Protein AF-A0A6N8HPC6-F1 (afdb_monomer_lite)

pLDDT: mean 87.06, std 8.05, range [51.12, 96.88]

Structure (mmCIF, N/CA/C/O backbone):
data_AF-A0A6N8HPC6-F1
#
_entry.id   AF-A0A6N8HPC6-F1
#
loop_
_atom_site.group_PDB
_atom_site.id
_atom_site.type_symbol
_atom_site.label_atom_id
_atom_site.label_alt_id
_atom_site.label_comp_id
_atom_site.label_asym_id
_atom_site.label_entity_id
_atom_site.label_seq_id
_atom_site.pdbx_PDB_ins_code
_atom_site.Cartn_x
_atom_site.Cartn_y
_atom_site.Cartn_z
_atom_site.occupancy
_atom_site.B_iso_or_equiv
_atom_site.auth_seq_id
_atom_site.auth_comp_id
_atom_site.auth_asym_id
_atom_site.auth_atom_id
_atom_site.pdbx_PDB_model_num
ATOM 1 N N . MET A 1 1 ? 10.062 -5.868 -29.399 1.00 65.56 1 MET A N 1
ATOM 2 C CA . MET A 1 1 ? 10.406 -7.164 -30.019 1.00 65.56 1 MET A CA 1
ATOM 3 C C . MET A 1 1 ? 10.967 -6.846 -31.390 1.00 65.56 1 MET A C 1
ATOM 5 O O . MET A 1 1 ? 10.431 -5.945 -32.023 1.00 65.56 1 MET A O 1
ATOM 9 N N . PHE A 1 2 ? 12.067 -7.476 -31.785 1.00 76.12 2 PHE A N 1
ATOM 10 C CA . PHE A 1 2 ? 12.676 -7.276 -33.099 1.00 76.12 2 PHE A CA 1
ATOM 11 C C . PHE A 1 2 ? 12.799 -8.646 -33.755 1.00 76.12 2 PHE A C 1
ATOM 13 O O . PHE A 1 2 ? 13.350 -9.554 -33.132 1.00 76.12 2 PHE A O 1
ATOM 20 N N . ASP A 1 3 ? 12.274 -8.792 -34.968 1.00 79.25 3 ASP A N 1
ATOM 21 C CA . ASP A 1 3 ? 12.379 -10.041 -35.715 1.00 79.25 3 ASP A CA 1
ATOM 22 C C . ASP A 1 3 ? 13.785 -10.169 -36.303 1.00 79.25 3 ASP A C 1
ATOM 24 O O . ASP A 1 3 ? 14.240 -9.316 -37.067 1.00 79.25 3 ASP A O 1
ATOM 28 N N . LEU A 1 4 ? 14.486 -11.237 -35.923 1.00 79.38 4 LEU A N 1
ATOM 29 C CA . LEU A 1 4 ? 15.834 -11.540 -36.395 1.00 79.38 4 LEU A CA 1
ATOM 30 C C . LEU A 1 4 ? 15.747 -12.654 -37.441 1.00 79.38 4 LEU A C 1
ATOM 32 O O . LEU A 1 4 ? 15.484 -13.808 -37.109 1.00 79.38 4 LEU A O 1
ATOM 36 N N . SER A 1 5 ? 15.970 -12.317 -38.710 1.00 77.81 5 SER A N 1
ATOM 37 C CA . SER A 1 5 ? 16.028 -13.299 -39.801 1.00 77.81 5 SER A CA 1
ATOM 38 C C . SER A 1 5 ? 17.464 -13.792 -39.987 1.00 77.81 5 SER A C 1
ATOM 40 O O . SER A 1 5 ? 18.206 -13.273 -40.819 1.00 77.81 5 SER A O 1
ATOM 42 N N . LEU A 1 6 ? 17.866 -14.784 -39.189 1.00 76.19 6 LEU A N 1
ATOM 43 C CA . LEU A 1 6 ? 19.193 -15.404 -39.262 1.00 76.19 6 LEU A CA 1
ATOM 44 C C . LEU A 1 6 ? 19.167 -16.588 -40.237 1.00 76.19 6 LEU A C 1
ATOM 46 O O . LEU A 1 6 ? 18.421 -17.546 -40.031 1.00 76.19 6 LEU A O 1
ATOM 50 N N . LYS A 1 7 ? 19.991 -16.553 -41.291 1.00 76.88 7 LYS A N 1
ATOM 51 C CA . LYS A 1 7 ? 20.227 -17.740 -42.127 1.00 76.88 7 LYS A CA 1
ATOM 52 C C . LYS A 1 7 ? 21.224 -18.682 -41.436 1.00 76.88 7 LYS A C 1
ATOM 54 O O . LYS A 1 7 ? 22.068 -18.216 -40.665 1.00 76.88 7 LYS A O 1
ATOM 59 N N . PRO A 1 8 ? 21.170 -20.001 -41.705 1.00 74.88 8 PRO A N 1
ATOM 60 C CA . PRO A 1 8 ? 22.139 -20.943 -41.156 1.00 74.88 8 PRO A CA 1
ATOM 61 C C . PRO A 1 8 ? 23.575 -20.507 -41.482 1.00 74.88 8 PRO A C 1
ATOM 63 O O . PRO A 1 8 ? 23.880 -20.238 -42.640 1.00 74.88 8 PRO A O 1
ATOM 66 N N . GLN A 1 9 ? 24.442 -20.463 -40.464 1.00 75.75 9 GLN A N 1
ATOM 67 C CA . GLN A 1 9 ? 25.870 -20.101 -40.560 1.00 75.75 9 GLN A CA 1
ATOM 68 C C . GLN A 1 9 ? 26.186 -18.636 -40.934 1.00 75.75 9 GLN A C 1
ATOM 70 O O . GLN A 1 9 ? 27.344 -18.312 -41.193 1.00 75.75 9 GLN A O 1
ATOM 75 N N . GLU A 1 10 ? 25.204 -17.731 -40.918 1.00 80.06 10 GLU A N 1
ATOM 76 C CA . GLU A 1 10 ? 25.432 -16.302 -41.160 1.00 80.06 10 GLU A CA 1
ATOM 77 C C . GLU A 1 10 ? 25.687 -15.552 -39.839 1.00 80.06 10 GLU A C 1
ATOM 79 O O . GLU A 1 10 ? 24.858 -15.570 -38.929 1.00 80.06 10 GLU A O 1
ATOM 84 N N . ASN A 1 11 ? 26.830 -14.868 -39.727 1.00 77.50 11 ASN A N 1
ATOM 85 C CA . ASN A 1 11 ? 27.134 -14.005 -38.584 1.00 77.50 11 ASN A CA 1
ATOM 86 C C . ASN A 1 11 ? 26.625 -12.585 -38.858 1.00 77.50 11 ASN A C 1
ATOM 88 O O . ASN A 1 11 ? 27.196 -11.870 -39.679 1.00 77.50 11 ASN A O 1
ATOM 92 N N . GLN A 1 12 ? 25.583 -12.161 -38.143 1.00 82.25 12 GLN A N 1
ATOM 93 C CA . GLN A 1 12 ? 25.047 -10.800 -38.216 1.00 82.25 12 GLN A CA 1
ATOM 94 C C . GLN A 1 12 ? 25.290 -10.056 -36.899 1.00 82.25 12 GLN A C 1
ATOM 96 O O . GLN A 1 12 ? 25.034 -10.584 -35.817 1.00 82.25 12 GLN A O 1
ATOM 101 N N . ILE A 1 13 ? 25.787 -8.820 -36.993 1.00 83.94 13 ILE A N 1
ATOM 102 C CA . ILE A 1 13 ? 26.054 -7.956 -35.837 1.00 83.94 13 ILE A CA 1
ATOM 103 C C . ILE A 1 13 ? 24.928 -6.931 -35.727 1.00 83.94 13 ILE A C 1
ATOM 105 O O . ILE A 1 13 ? 24.694 -6.151 -36.648 1.00 83.94 13 ILE A O 1
ATOM 109 N N . TYR A 1 14 ? 24.262 -6.913 -34.575 1.00 82.88 14 TYR A N 1
ATOM 110 C CA . TYR A 1 14 ? 23.198 -5.967 -34.260 1.00 82.88 14 TYR A CA 1
ATOM 111 C C . TYR A 1 14 ? 23.695 -4.962 -33.221 1.00 82.88 14 TYR A C 1
ATOM 113 O O . TYR A 1 14 ? 24.198 -5.347 -32.166 1.00 82.88 14 TYR A O 1
ATOM 121 N N . TYR A 1 15 ? 23.532 -3.671 -33.506 1.00 82.75 15 TYR A N 1
ATOM 122 C CA . TYR A 1 15 ? 23.862 -2.592 -32.578 1.00 82.75 15 TYR A CA 1
ATOM 123 C C . TYR A 1 15 ? 22.584 -2.029 -31.955 1.00 82.75 15 TYR A C 1
ATOM 125 O O . TYR A 1 15 ? 21.622 -1.728 -32.659 1.00 82.75 15 TYR A O 1
ATOM 133 N N . MET A 1 16 ? 22.588 -1.847 -30.635 1.00 79.25 16 MET A N 1
ATOM 134 C CA . MET A 1 16 ? 21.502 -1.207 -29.896 1.00 79.25 16 MET A CA 1
ATOM 135 C C . MET A 1 16 ? 22.070 -0.026 -29.115 1.00 79.25 16 MET A C 1
ATOM 137 O O . MET A 1 16 ? 22.928 -0.200 -28.252 1.00 79.25 16 MET A O 1
ATOM 141 N N . ARG A 1 17 ? 21.594 1.183 -29.420 1.00 80.50 17 ARG A N 1
ATOM 142 C CA . ARG A 1 17 ? 21.898 2.382 -28.636 1.00 80.50 17 ARG A CA 1
ATOM 143 C C . ARG A 1 17 ? 20.752 2.644 -27.673 1.00 80.50 17 ARG A C 1
ATOM 145 O O . ARG A 1 17 ? 19.597 2.687 -28.087 1.00 80.50 17 ARG A O 1
ATOM 152 N N . LEU A 1 18 ? 21.095 2.865 -26.412 1.00 70.62 18 LEU A N 1
ATOM 153 C CA . LEU A 1 18 ? 20.142 3.139 -25.346 1.00 70.62 18 LEU A CA 1
ATOM 154 C C . LEU A 1 18 ? 20.503 4.457 -24.676 1.00 70.62 18 LEU A C 1
ATOM 156 O O . LEU A 1 18 ? 21.669 4.719 -24.394 1.00 70.62 18 LEU A O 1
ATOM 160 N N . ASP A 1 19 ? 19.488 5.276 -24.443 1.00 73.69 19 ASP A N 1
ATOM 161 C CA . ASP A 1 19 ? 19.588 6.537 -23.720 1.00 73.69 19 ASP A CA 1
ATOM 162 C C . ASP A 1 19 ? 18.420 6.579 -22.731 1.00 73.69 19 ASP A C 1
ATOM 164 O O . ASP A 1 19 ? 17.255 6.610 -23.132 1.00 73.69 19 ASP A O 1
ATOM 168 N N . THR A 1 20 ? 18.722 6.463 -21.437 1.00 65.31 20 THR A N 1
ATOM 169 C CA . THR A 1 20 ? 17.720 6.412 -20.368 1.00 65.31 20 THR A CA 1
ATOM 170 C C . THR A 1 20 ? 18.124 7.319 -19.216 1.00 65.31 20 THR A C 1
ATOM 172 O O . THR A 1 20 ? 19.290 7.405 -18.841 1.00 65.31 20 THR A O 1
ATOM 175 N N . LYS A 1 21 ? 17.129 7.989 -18.628 1.00 61.69 21 LYS A N 1
ATOM 176 C CA . LYS A 1 21 ? 17.289 8.811 -17.420 1.00 61.69 21 LYS A CA 1
ATOM 177 C C . LYS A 1 21 ? 17.007 8.037 -16.122 1.00 61.69 21 LYS A C 1
ATOM 179 O O . LYS A 1 21 ? 17.086 8.632 -15.051 1.00 61.69 21 LYS A O 1
ATOM 184 N N . GLY A 1 22 ? 16.647 6.753 -16.208 1.00 57.56 22 GLY A N 1
ATOM 185 C CA . GLY A 1 22 ? 16.338 5.877 -15.069 1.00 57.56 22 GLY A CA 1
ATOM 186 C C . GLY A 1 22 ? 17.244 4.644 -14.999 1.00 57.56 22 GLY A C 1
ATOM 187 O O . GLY A 1 22 ? 18.019 4.391 -15.920 1.00 57.56 22 GLY A O 1
ATOM 188 N N . SER A 1 23 ? 17.132 3.864 -13.918 1.00 54.41 23 SER A N 1
ATOM 189 C CA . SER A 1 23 ? 17.794 2.555 -13.823 1.00 54.41 23 SER A CA 1
ATOM 190 C C . SER A 1 23 ? 17.177 1.604 -14.848 1.00 54.41 23 SER A C 1
ATOM 192 O O . SER A 1 23 ? 15.955 1.494 -14.924 1.00 54.41 23 SER A O 1
ATOM 194 N N . MET A 1 24 ? 18.000 0.953 -15.669 1.00 57.91 24 MET A N 1
ATOM 195 C CA . MET A 1 24 ? 17.522 0.014 -16.679 1.00 57.91 24 MET A CA 1
ATOM 196 C C . MET A 1 24 ? 18.400 -1.230 -16.678 1.00 57.91 24 MET A C 1
ATOM 198 O O . MET A 1 24 ? 19.593 -1.163 -16.970 1.00 57.91 24 MET A O 1
ATOM 202 N N . GLN A 1 25 ? 17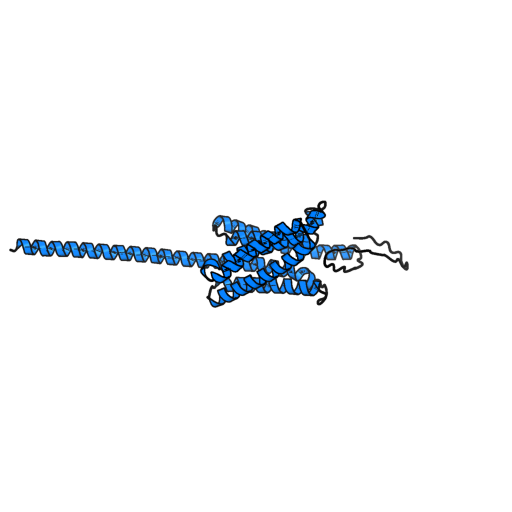.790 -2.376 -16.391 1.00 53.97 25 GLN A N 1
ATOM 203 C CA . GLN A 1 25 ? 18.378 -3.673 -16.697 1.00 53.97 25 GLN A CA 1
ATOM 204 C C . GLN A 1 25 ? 17.858 -4.138 -18.049 1.00 53.97 25 GLN A C 1
ATOM 206 O O . GLN A 1 25 ? 16.650 -4.169 -18.280 1.00 53.97 25 GLN A O 1
ATOM 211 N N . ILE A 1 26 ? 18.773 -4.502 -18.946 1.00 62.06 26 ILE A N 1
ATOM 212 C CA . ILE A 1 26 ? 18.433 -4.930 -20.305 1.00 62.06 26 ILE A CA 1
ATOM 213 C C . ILE A 1 26 ? 18.879 -6.378 -20.471 1.00 62.06 26 ILE A C 1
ATOM 215 O O . ILE A 1 26 ? 19.965 -6.641 -20.992 1.00 62.06 26 ILE A O 1
ATOM 219 N N . PRO A 1 27 ? 18.070 -7.343 -20.008 1.00 63.97 27 PRO A N 1
ATOM 220 C CA . PRO A 1 27 ? 18.323 -8.740 -20.302 1.00 63.97 27 PRO A CA 1
ATOM 221 C C . PRO A 1 27 ? 18.070 -8.985 -21.797 1.00 63.97 27 PRO A C 1
ATOM 223 O O . PRO A 1 27 ? 16.944 -9.235 -22.225 1.00 63.97 27 PRO A O 1
ATOM 226 N N . LEU A 1 28 ? 19.124 -8.898 -22.610 1.00 69.69 28 LEU A N 1
ATOM 227 C CA . LEU A 1 28 ? 19.085 -9.283 -24.020 1.00 69.69 28 LEU A CA 1
ATOM 228 C C . LEU A 1 28 ? 19.045 -10.809 -24.105 1.00 69.69 28 LEU A C 1
ATOM 230 O O . LEU A 1 28 ? 19.998 -11.490 -23.738 1.00 69.69 28 LEU A O 1
ATOM 234 N N . THR A 1 29 ? 17.922 -11.351 -24.569 1.00 76.62 29 THR A N 1
ATOM 235 C CA . THR A 1 29 ? 17.775 -12.786 -24.839 1.00 76.62 29 THR A CA 1
ATOM 236 C C . THR A 1 29 ? 17.179 -12.993 -26.220 1.00 76.62 29 THR A C 1
ATOM 238 O O . THR A 1 29 ? 16.228 -12.310 -26.601 1.00 76.62 29 THR A O 1
ATOM 241 N N . VAL A 1 30 ? 17.734 -13.953 -26.954 1.00 79.19 30 VAL A N 1
ATOM 242 C CA . VAL A 1 30 ? 17.199 -14.407 -28.238 1.00 79.19 30 VAL A CA 1
ATOM 243 C C . VAL A 1 30 ? 16.253 -15.569 -27.962 1.00 79.19 30 VAL A C 1
ATOM 245 O O . VAL A 1 30 ? 16.612 -16.500 -27.241 1.00 79.19 30 VAL A O 1
ATOM 248 N N . TRP A 1 31 ? 15.045 -15.499 -28.513 1.00 81.94 31 TRP A N 1
ATOM 249 C CA . TRP A 1 31 ? 14.014 -16.514 -28.332 1.00 81.94 31 TRP A CA 1
ATOM 250 C C . TRP A 1 31 ? 13.538 -17.038 -29.681 1.00 81.94 31 TRP A C 1
ATOM 252 O O . TRP A 1 31 ? 13.360 -16.267 -30.621 1.00 81.94 31 TRP A O 1
ATOM 262 N N . GLU A 1 32 ? 13.268 -18.340 -29.747 1.00 82.75 32 GLU A N 1
ATOM 263 C CA . GLU A 1 32 ? 12.404 -18.892 -30.789 1.00 82.75 32 GLU A CA 1
ATOM 264 C C . GLU A 1 32 ? 10.959 -18.403 -30.550 1.00 82.75 32 GLU A C 1
ATOM 266 O O . GLU A 1 32 ? 10.525 -18.397 -29.390 1.00 82.75 32 GLU A O 1
ATOM 271 N N . PRO A 1 33 ? 10.190 -18.021 -31.591 1.00 79.81 33 PRO A N 1
ATOM 272 C CA . PRO A 1 33 ? 8.843 -17.462 -31.426 1.00 79.81 33 PRO A CA 1
ATOM 273 C C . PRO A 1 33 ? 7.917 -18.314 -30.543 1.00 79.81 33 PRO A C 1
ATOM 275 O O . PRO A 1 33 ? 7.335 -17.810 -29.585 1.00 79.81 33 PRO A O 1
ATOM 278 N N . ALA A 1 34 ? 7.872 -19.632 -30.764 1.00 81.31 34 ALA A N 1
ATOM 279 C CA . ALA A 1 34 ? 7.031 -20.538 -29.976 1.00 81.31 34 ALA A CA 1
ATOM 280 C C . ALA A 1 34 ? 7.451 -20.620 -28.493 1.00 81.31 34 ALA A C 1
ATOM 282 O O . ALA A 1 34 ? 6.611 -20.728 -27.593 1.00 81.31 34 ALA A O 1
ATOM 283 N N . ALA A 1 35 ? 8.758 -20.555 -28.215 1.00 78.62 35 ALA A N 1
ATOM 284 C CA . ALA A 1 35 ? 9.280 -20.545 -26.852 1.00 78.62 35 ALA A CA 1
ATOM 285 C C . ALA A 1 35 ? 8.973 -19.216 -26.141 1.00 78.62 35 ALA A C 1
ATOM 287 O O . ALA A 1 35 ? 8.641 -19.215 -24.950 1.00 78.62 35 ALA A O 1
ATOM 288 N N . PHE A 1 36 ? 9.037 -18.100 -26.875 1.00 79.62 36 PHE A N 1
ATOM 289 C CA . PHE A 1 36 ? 8.648 -16.783 -26.382 1.00 79.62 36 PHE A CA 1
ATOM 290 C C . PHE A 1 36 ? 7.164 -16.742 -26.009 1.00 79.62 36 PHE A C 1
ATOM 292 O O . PHE A 1 36 ? 6.839 -16.361 -24.883 1.00 79.62 36 PHE A O 1
ATOM 299 N N . ASP A 1 37 ? 6.280 -17.212 -26.891 1.00 79.94 37 ASP A N 1
ATOM 300 C CA . ASP A 1 37 ? 4.833 -17.208 -26.658 1.00 79.94 37 ASP A CA 1
ATOM 301 C C . ASP A 1 37 ? 4.459 -18.010 -25.412 1.00 79.94 37 ASP A C 1
ATOM 303 O O . ASP A 1 37 ? 3.765 -17.508 -24.523 1.00 79.94 37 ASP A O 1
ATOM 307 N N . LYS A 1 38 ? 5.002 -19.224 -25.266 1.00 81.00 38 LYS A N 1
ATOM 308 C CA . LYS A 1 38 ? 4.754 -20.070 -24.088 1.00 81.00 38 LYS A CA 1
ATOM 309 C C . LYS A 1 38 ? 5.234 -19.413 -22.788 1.00 81.00 38 LYS A C 1
ATOM 311 O O . LYS A 1 38 ? 4.556 -19.477 -21.754 1.00 81.00 38 LYS A O 1
ATOM 316 N N . LYS A 1 39 ? 6.409 -18.770 -22.813 1.00 79.50 39 LYS A N 1
ATOM 317 C CA . LYS A 1 39 ? 6.963 -18.072 -21.643 1.00 79.50 39 LYS A CA 1
ATOM 318 C C . LYS A 1 39 ? 6.145 -16.829 -21.290 1.00 79.50 39 LYS A C 1
ATOM 320 O O . LYS A 1 39 ? 5.860 -16.609 -20.111 1.00 79.50 39 LYS A O 1
ATOM 325 N N . SER A 1 40 ? 5.757 -16.057 -22.299 1.00 79.38 40 SER A N 1
ATOM 326 C CA . SER A 1 40 ? 4.945 -14.848 -22.180 1.00 79.38 40 SER A CA 1
ATOM 327 C C . SER A 1 40 ? 3.554 -15.167 -21.628 1.00 79.38 40 SER A C 1
ATOM 329 O O . SER A 1 40 ? 3.119 -14.564 -20.648 1.00 79.38 40 SER A O 1
ATOM 331 N N . GLN A 1 41 ? 2.905 -16.214 -22.143 1.00 83.81 41 GLN A N 1
ATOM 332 C CA . GLN A 1 41 ? 1.605 -16.684 -21.663 1.00 83.81 41 GLN A CA 1
ATOM 333 C C . GLN A 1 41 ? 1.640 -17.062 -20.177 1.00 83.81 41 GLN A C 1
ATOM 335 O O . GLN A 1 41 ? 0.773 -16.648 -19.409 1.00 83.81 41 GLN A O 1
ATOM 340 N N . THR A 1 42 ? 2.670 -17.797 -19.745 1.00 82.25 42 THR A N 1
ATOM 341 C CA . THR A 1 42 ? 2.827 -18.182 -18.330 1.00 82.25 42 THR A CA 1
ATOM 342 C C . THR A 1 42 ? 3.007 -16.950 -17.432 1.00 82.25 42 THR A C 1
ATOM 344 O O . THR A 1 42 ? 2.429 -16.875 -16.348 1.00 82.25 42 THR A O 1
ATOM 347 N N . ALA A 1 43 ? 3.782 -15.962 -17.890 1.00 81.25 43 ALA A N 1
ATOM 348 C CA . ALA A 1 43 ? 3.991 -14.706 -17.175 1.00 81.25 43 ALA A CA 1
ATOM 349 C C . ALA A 1 43 ? 2.697 -13.888 -17.044 1.00 81.25 43 ALA A C 1
ATOM 351 O O . ALA A 1 43 ? 2.375 -13.430 -15.946 1.00 81.25 43 ALA A O 1
ATOM 352 N N . TYR A 1 44 ? 1.934 -13.741 -18.131 1.00 83.88 44 TYR A N 1
ATOM 353 C CA . TYR A 1 44 ? 0.655 -13.031 -18.112 1.00 83.88 44 TYR A CA 1
ATOM 354 C C . TYR A 1 44 ? -0.406 -13.751 -17.279 1.00 83.88 44 TYR A C 1
ATOM 356 O O . TYR A 1 44 ? -1.197 -13.088 -16.614 1.00 83.88 44 TYR A O 1
ATOM 364 N N . MET A 1 45 ? -0.401 -15.086 -17.251 1.00 88.38 45 MET A N 1
ATOM 365 C CA . MET A 1 45 ? -1.307 -15.858 -16.400 1.00 88.38 45 MET A CA 1
ATOM 366 C C . MET A 1 45 ? -1.033 -15.600 -14.913 1.00 88.38 45 MET A C 1
ATOM 368 O O . MET A 1 45 ? -1.962 -15.294 -14.166 1.00 88.38 45 MET A O 1
ATOM 372 N N . LEU A 1 46 ? 0.236 -15.656 -14.485 1.00 87.75 46 LEU A N 1
ATOM 373 C CA . LEU A 1 46 ? 0.617 -15.335 -13.106 1.00 87.75 46 LEU A CA 1
ATOM 374 C C . LEU A 1 46 ? 0.249 -13.889 -12.750 1.00 87.75 46 LEU A C 1
ATOM 376 O O . LEU A 1 46 ? -0.363 -13.642 -11.712 1.00 87.75 46 LEU A O 1
ATOM 380 N N . PHE A 1 47 ? 0.575 -12.945 -13.632 1.00 86.38 47 PHE A N 1
ATOM 381 C CA . PHE A 1 47 ? 0.225 -11.537 -13.470 1.00 86.38 47 PHE A CA 1
ATOM 382 C C . PHE A 1 47 ? -1.293 -11.335 -13.324 1.00 86.38 47 PHE A C 1
ATOM 384 O O . PHE A 1 47 ? -1.738 -10.666 -12.392 1.00 86.38 47 PHE A O 1
ATOM 391 N N . GLY A 1 48 ? -2.091 -11.965 -14.191 1.00 89.44 48 GLY A N 1
ATOM 392 C CA . GLY A 1 48 ? -3.551 -11.897 -14.160 1.00 89.44 48 GLY A CA 1
ATOM 393 C C . GLY A 1 48 ? -4.146 -12.431 -12.858 1.00 89.44 48 GLY A C 1
ATOM 394 O O . GLY A 1 48 ? -5.063 -11.819 -12.314 1.00 89.44 48 GLY A O 1
ATOM 395 N N . ILE A 1 49 ? -3.587 -13.513 -12.304 1.00 93.62 49 ILE A N 1
ATOM 396 C CA . ILE A 1 49 ? -4.001 -14.046 -10.997 1.00 93.62 49 ILE A CA 1
ATOM 397 C C . ILE A 1 49 ? -3.700 -13.038 -9.878 1.00 93.62 49 ILE A C 1
ATOM 399 O O . ILE A 1 49 ? -4.586 -12.727 -9.083 1.00 93.62 49 ILE A O 1
ATOM 403 N N . LEU A 1 50 ? -2.478 -12.497 -9.817 1.00 92.88 50 LEU A N 1
ATOM 404 C CA . LEU A 1 50 ? -2.058 -11.569 -8.755 1.00 92.88 50 LEU A CA 1
ATOM 405 C C . LEU A 1 50 ? -2.856 -10.255 -8.781 1.00 92.88 50 LEU A C 1
ATOM 407 O O . LEU A 1 50 ? -3.336 -9.777 -7.746 1.00 92.88 50 LEU A O 1
ATOM 411 N N . VAL A 1 51 ? -3.054 -9.689 -9.974 1.00 91.56 51 VAL A N 1
ATOM 412 C CA . VAL A 1 51 ? -3.893 -8.498 -10.159 1.00 91.56 51 VAL A CA 1
ATOM 413 C C . VAL A 1 51 ? -5.354 -8.812 -9.859 1.00 91.56 51 VAL A C 1
ATOM 415 O O . VAL A 1 51 ? -6.001 -8.039 -9.158 1.00 91.56 51 VAL A O 1
ATOM 418 N N . GLY A 1 52 ? -5.869 -9.956 -10.315 1.00 94.19 52 GLY A N 1
ATOM 419 C CA . GLY A 1 52 ? -7.240 -10.390 -10.049 1.00 94.19 52 GLY A CA 1
ATOM 420 C C . GLY A 1 52 ? -7.540 -10.494 -8.555 1.00 94.19 52 GLY A C 1
ATOM 421 O O . GLY A 1 52 ? -8.537 -9.939 -8.095 1.00 94.19 52 GLY A O 1
ATOM 422 N N . ILE A 1 53 ? -6.642 -11.113 -7.778 1.00 96.00 53 ILE A N 1
ATOM 423 C CA . ILE A 1 53 ? -6.744 -11.158 -6.311 1.00 96.00 53 ILE A CA 1
ATOM 424 C C . ILE A 1 53 ? -6.800 -9.736 -5.750 1.00 96.00 53 ILE A C 1
ATOM 426 O O . ILE A 1 53 ? -7.707 -9.410 -4.988 1.00 96.00 53 ILE A O 1
ATOM 430 N N . SER A 1 54 ? -5.877 -8.867 -6.160 1.00 94.88 54 SER A N 1
ATOM 431 C CA . SER A 1 54 ? -5.815 -7.485 -5.673 1.00 94.88 54 SER A CA 1
ATOM 432 C C . SER A 1 54 ? -7.106 -6.706 -5.959 1.00 94.88 54 SER A C 1
ATOM 434 O O . SER A 1 54 ? -7.629 -6.023 -5.078 1.00 94.88 54 SER A O 1
ATOM 436 N N . VAL A 1 55 ? -7.667 -6.859 -7.160 1.00 95.50 55 VAL A N 1
ATOM 437 C CA . VAL A 1 55 ? -8.919 -6.216 -7.582 1.00 95.50 55 VAL A CA 1
ATOM 438 C C . VAL A 1 55 ? -10.113 -6.740 -6.785 1.00 95.50 55 VAL A C 1
ATOM 440 O O . VAL A 1 55 ? -10.890 -5.943 -6.259 1.00 95.50 55 VAL A O 1
ATOM 443 N N . VAL A 1 56 ? -10.252 -8.061 -6.636 1.00 96.88 56 VAL A N 1
ATOM 444 C CA . VAL A 1 56 ? -11.331 -8.664 -5.835 1.00 96.88 56 VAL A CA 1
ATOM 445 C C . VAL A 1 56 ? -11.258 -8.184 -4.387 1.00 96.88 56 VAL A C 1
ATOM 447 O O . VAL A 1 56 ? -12.274 -7.781 -3.820 1.00 96.88 56 VAL A O 1
ATOM 450 N N . MET A 1 57 ? -10.059 -8.149 -3.801 1.00 95.62 57 MET A N 1
ATOM 451 C CA . MET A 1 57 ? -9.853 -7.662 -2.436 1.00 95.62 57 MET A CA 1
ATOM 452 C C . MET A 1 57 ? -10.171 -6.168 -2.299 1.00 95.62 57 MET A C 1
ATOM 454 O O . MET A 1 57 ? -10.764 -5.764 -1.295 1.00 95.62 57 MET A O 1
ATOM 458 N N . ALA A 1 58 ? -9.838 -5.349 -3.300 1.00 95.94 58 ALA A N 1
ATOM 459 C CA . ALA A 1 58 ? -10.200 -3.935 -3.329 1.00 95.94 58 ALA A CA 1
ATOM 460 C C . ALA A 1 58 ? -11.725 -3.746 -3.367 1.00 95.94 58 ALA A C 1
ATOM 462 O O . ALA A 1 58 ? -12.268 -3.024 -2.532 1.00 95.94 58 ALA A O 1
ATOM 463 N N . PHE A 1 59 ? -12.438 -4.435 -4.264 1.00 96.56 59 PHE A N 1
ATOM 464 C CA . PHE A 1 59 ? -13.902 -4.357 -4.341 1.00 96.56 59 PHE A CA 1
ATOM 465 C C . PHE A 1 59 ? -14.585 -4.877 -3.075 1.00 96.56 59 PHE A C 1
ATOM 467 O O . PHE A 1 59 ? -15.510 -4.240 -2.570 1.00 96.56 59 PHE A O 1
ATOM 474 N N . TYR A 1 60 ? -14.103 -5.991 -2.523 1.00 94.81 60 TYR A N 1
ATOM 475 C CA . TYR A 1 60 ? -14.602 -6.535 -1.265 1.00 94.81 60 TYR A CA 1
ATOM 476 C C . TYR A 1 60 ? -14.475 -5.5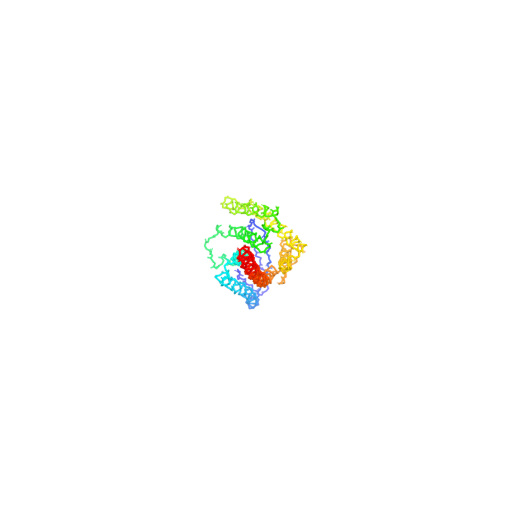19 -0.120 1.00 94.81 60 TYR A C 1
ATOM 478 O O . TYR A 1 60 ? -15.453 -5.227 0.571 1.00 94.81 60 TYR A O 1
ATOM 486 N N . ASN A 1 61 ? -13.295 -4.913 0.051 1.00 94.56 61 ASN A N 1
ATOM 487 C CA . ASN A 1 61 ? -13.079 -3.911 1.096 1.00 94.56 61 ASN A CA 1
ATOM 488 C C . ASN A 1 61 ? -13.826 -2.598 0.821 1.00 94.56 61 ASN A C 1
ATOM 490 O O . ASN A 1 61 ? -14.239 -1.927 1.766 1.00 94.56 61 ASN A O 1
ATOM 494 N N . LEU A 1 62 ? -14.062 -2.245 -0.444 1.00 95.06 62 LEU A N 1
ATOM 495 C CA . LEU A 1 62 ? -14.894 -1.103 -0.811 1.00 95.06 62 LEU A CA 1
ATOM 496 C C . LEU A 1 62 ? -16.366 -1.333 -0.435 1.00 95.06 62 LEU A C 1
ATOM 498 O O . LEU A 1 62 ? -17.011 -0.443 0.117 1.00 95.06 62 LEU A O 1
ATOM 502 N N . PHE A 1 63 ? -16.894 -2.537 -0.657 1.00 95.19 63 PHE A N 1
ATOM 503 C CA . PHE A 1 63 ? -18.235 -2.898 -0.197 1.00 95.19 63 PHE A CA 1
ATOM 504 C C . PHE A 1 63 ? -18.332 -2.852 1.337 1.00 95.19 63 PHE A C 1
ATOM 506 O O . PHE A 1 63 ? -19.270 -2.272 1.892 1.00 95.19 63 PHE A O 1
ATOM 513 N N . LEU A 1 64 ? -17.317 -3.378 2.035 1.00 91.94 64 LEU A N 1
ATOM 514 C CA . LEU A 1 64 ? -17.225 -3.267 3.492 1.00 91.94 64 LEU A CA 1
ATOM 515 C C . LEU A 1 64 ? -17.156 -1.814 3.966 1.00 91.94 64 LEU A C 1
ATOM 517 O O . LEU A 1 64 ? -17.768 -1.490 4.980 1.00 91.94 64 LEU A O 1
ATOM 521 N N . TYR A 1 65 ? -16.483 -0.923 3.237 1.00 93.62 65 TYR A N 1
ATOM 522 C CA . TYR A 1 65 ? -16.488 0.503 3.547 1.00 93.62 65 TYR A CA 1
ATOM 523 C C . TYR A 1 65 ? -17.906 1.086 3.526 1.00 93.62 65 TYR A C 1
ATOM 525 O O . TYR A 1 65 ? -18.282 1.781 4.467 1.00 93.62 65 TYR A O 1
ATOM 533 N N . PHE A 1 66 ? -18.723 0.780 2.515 1.00 93.50 66 PHE A N 1
ATOM 534 C CA . PHE A 1 66 ? -20.102 1.281 2.463 1.00 93.50 66 PHE A CA 1
ATOM 535 C C . PHE A 1 66 ? -20.985 0.729 3.588 1.00 93.50 66 PHE A C 1
ATOM 537 O O . PHE A 1 66 ? -21.849 1.450 4.092 1.00 93.50 66 PHE A O 1
ATOM 544 N N . SER A 1 67 ? -20.741 -0.511 4.022 1.00 90.12 67 SER A N 1
ATOM 545 C CA . SER A 1 67 ? -21.482 -1.142 5.120 1.00 90.12 67 SER A CA 1
ATOM 546 C C . SER A 1 67 ? -21.034 -0.661 6.509 1.00 90.12 67 SER A C 1
ATOM 548 O O . SER A 1 67 ? -21.870 -0.334 7.349 1.00 90.12 67 SER A O 1
ATOM 550 N N . ILE A 1 68 ? -19.723 -0.592 6.758 1.00 88.06 68 ILE A N 1
ATOM 551 C CA . ILE A 1 68 ? -19.129 -0.318 8.078 1.00 88.06 68 ILE A CA 1
ATOM 552 C C . ILE A 1 68 ? -18.872 1.183 8.289 1.00 88.06 68 ILE A C 1
ATOM 554 O O . ILE A 1 68 ? -18.901 1.662 9.421 1.00 88.06 68 ILE A O 1
ATOM 558 N N . ARG A 1 69 ? -18.622 1.936 7.210 1.00 87.38 69 ARG A N 1
ATOM 559 C CA . ARG A 1 69 ? -18.241 3.364 7.193 1.00 87.38 69 ARG A CA 1
ATOM 560 C C . ARG A 1 69 ? -16.955 3.710 7.958 1.00 87.38 69 ARG A C 1
ATOM 562 O O . ARG A 1 69 ? -16.741 4.864 8.326 1.00 87.38 69 ARG A O 1
ATOM 569 N N . ASP A 1 70 ? -16.052 2.746 8.145 1.00 88.50 70 ASP A N 1
ATOM 570 C CA . ASP A 1 70 ? -14.706 2.994 8.680 1.00 88.50 70 ASP A CA 1
ATOM 571 C C . ASP A 1 70 ? -13.735 3.386 7.552 1.00 88.50 70 ASP A C 1
ATOM 573 O O . ASP A 1 70 ? -13.499 2.629 6.610 1.00 88.50 70 ASP A O 1
ATOM 577 N N . ARG A 1 71 ? -13.130 4.576 7.666 1.00 91.12 71 ARG A N 1
ATOM 578 C CA . ARG A 1 71 ? -12.223 5.159 6.658 1.00 91.12 71 ARG A CA 1
ATOM 579 C C . ARG A 1 71 ? -10.987 4.308 6.363 1.00 91.12 71 ARG A C 1
ATOM 581 O O . ARG A 1 71 ? -10.390 4.460 5.303 1.00 91.12 71 ARG A O 1
ATOM 588 N N . SER A 1 72 ? -10.613 3.407 7.263 1.00 91.31 72 SER A N 1
ATOM 589 C CA . SER A 1 72 ? -9.467 2.511 7.090 1.00 91.31 72 SER A CA 1
ATOM 590 C C . SER A 1 72 ? -9.646 1.586 5.885 1.00 91.31 72 SER A C 1
ATOM 592 O O . SER A 1 72 ? -8.675 1.320 5.186 1.00 91.31 72 SER A O 1
ATOM 594 N N . TYR A 1 73 ? -10.883 1.166 5.594 1.00 93.75 73 TYR A N 1
ATOM 595 C CA . TYR A 1 73 ? -11.201 0.386 4.396 1.00 93.75 73 TYR A CA 1
ATOM 596 C C . TYR A 1 73 ? -11.013 1.209 3.116 1.00 93.75 73 TYR A C 1
ATOM 598 O O . TYR A 1 73 ? -10.441 0.718 2.150 1.00 93.75 73 TYR A O 1
ATOM 606 N N . LEU A 1 74 ? -11.414 2.485 3.117 1.00 95.19 74 LEU A N 1
ATOM 607 C CA . LEU A 1 74 ? -11.208 3.372 1.968 1.00 95.19 74 LEU A CA 1
ATOM 608 C C . LEU A 1 74 ? -9.716 3.614 1.702 1.00 95.19 74 LEU A C 1
ATOM 610 O O . LEU A 1 74 ? -9.270 3.514 0.562 1.00 95.19 74 LEU A O 1
ATOM 614 N N . TYR A 1 75 ? -8.928 3.891 2.747 1.00 95.50 75 TYR A N 1
ATOM 615 C CA . TYR A 1 75 ? -7.482 4.082 2.596 1.00 95.50 75 TYR A CA 1
ATOM 616 C C . TYR A 1 75 ? -6.768 2.811 2.130 1.00 95.50 75 TYR A C 1
ATOM 618 O O . TYR A 1 75 ? -5.839 2.904 1.334 1.00 95.50 75 TYR A O 1
ATOM 626 N N . TYR A 1 76 ? -7.230 1.634 2.560 1.00 95.19 76 TYR A N 1
ATOM 627 C CA . TYR A 1 76 ? -6.754 0.352 2.042 1.00 95.19 76 TYR A CA 1
ATOM 628 C C . TYR A 1 76 ? -7.028 0.197 0.539 1.00 95.19 76 TYR A C 1
ATOM 630 O O . TYR A 1 76 ? -6.136 -0.181 -0.215 1.00 95.19 76 TYR A O 1
ATOM 638 N N . VAL A 1 77 ? -8.238 0.530 0.080 1.00 96.69 77 VAL A N 1
ATOM 639 C CA . VAL A 1 77 ? -8.588 0.453 -1.347 1.00 96.69 77 VAL A CA 1
ATOM 640 C C . VAL A 1 77 ? -7.722 1.408 -2.172 1.00 96.69 77 VAL A C 1
ATOM 642 O O . VAL A 1 77 ? -7.181 1.008 -3.200 1.00 96.69 77 VAL A O 1
ATOM 645 N N . LEU A 1 78 ? -7.519 2.642 -1.698 1.00 96.81 78 LEU A N 1
ATOM 646 C CA . LEU A 1 78 ? -6.612 3.599 -2.341 1.00 96.81 78 LEU A CA 1
ATOM 647 C C . LEU A 1 78 ? -5.170 3.079 -2.387 1.00 96.81 78 LEU A C 1
ATOM 649 O O . LEU A 1 78 ? -4.500 3.222 -3.406 1.00 96.81 78 LEU A O 1
ATOM 653 N N . PHE A 1 79 ? -4.706 2.440 -1.311 1.00 95.75 79 PHE A N 1
ATOM 654 C CA . PHE A 1 79 ? -3.388 1.813 -1.258 1.00 95.75 79 PHE A CA 1
ATOM 655 C C . PHE A 1 79 ? -3.236 0.725 -2.328 1.00 95.75 79 PHE A C 1
ATOM 657 O O . PHE A 1 79 ? -2.243 0.736 -3.057 1.00 95.75 79 PHE A O 1
ATOM 664 N N . VAL A 1 80 ? -4.225 -0.164 -2.466 1.00 96.25 80 VAL A N 1
ATOM 665 C CA . VAL A 1 80 ? -4.220 -1.237 -3.475 1.00 96.25 80 VAL A CA 1
ATOM 666 C C . VAL A 1 80 ? -4.193 -0.653 -4.888 1.00 96.25 80 VAL A C 1
ATOM 668 O O . VAL A 1 80 ? -3.384 -1.072 -5.713 1.00 96.25 80 VAL A O 1
ATOM 671 N N . ILE A 1 81 ? -5.038 0.346 -5.162 1.00 96.25 81 ILE A N 1
ATOM 672 C CA . ILE A 1 81 ? -5.137 0.978 -6.484 1.00 96.25 81 ILE A CA 1
ATOM 673 C C . ILE A 1 81 ? -3.824 1.670 -6.856 1.00 96.25 81 ILE A C 1
ATOM 675 O O . ILE A 1 81 ? -3.295 1.431 -7.941 1.00 96.25 81 ILE A O 1
ATOM 679 N N . PHE A 1 82 ? -3.271 2.505 -5.973 1.00 96.00 82 PHE A N 1
ATOM 680 C CA . PHE A 1 82 ? -2.053 3.249 -6.290 1.00 96.00 82 PHE A CA 1
ATOM 681 C C . PHE A 1 82 ? -0.820 2.350 -6.394 1.00 96.00 82 PHE A C 1
ATOM 683 O O . PHE A 1 82 ? 0.008 2.594 -7.267 1.00 96.00 82 PHE A O 1
ATOM 690 N N . ASN A 1 83 ? -0.713 1.281 -5.596 1.00 93.94 83 ASN A N 1
ATOM 691 C CA . ASN A 1 83 ? 0.351 0.288 -5.783 1.00 93.94 83 ASN A CA 1
ATOM 692 C C . ASN A 1 83 ? 0.194 -0.487 -7.096 1.00 93.94 83 ASN A C 1
ATOM 694 O O . ASN A 1 83 ? 1.182 -0.721 -7.785 1.00 93.94 83 ASN A O 1
ATOM 698 N N . GLY A 1 84 ? -1.034 -0.851 -7.477 1.00 93.56 84 GLY A N 1
ATOM 699 C CA . GLY A 1 84 ? -1.295 -1.493 -8.766 1.00 93.56 84 GLY A CA 1
ATOM 700 C C . GLY A 1 84 ? -0.908 -0.600 -9.948 1.00 93.56 84 GLY A C 1
ATOM 701 O O . GLY A 1 84 ? -0.243 -1.055 -10.876 1.00 93.56 84 GLY A O 1
ATOM 702 N N . LEU A 1 85 ? -1.263 0.687 -9.894 1.00 93.62 85 LEU A N 1
ATOM 703 C CA . LEU A 1 85 ? -0.891 1.671 -10.916 1.00 93.62 85 LEU A CA 1
ATOM 704 C C . LEU A 1 85 ? 0.615 1.945 -10.946 1.00 93.62 85 LEU A C 1
ATOM 706 O O . LEU A 1 85 ? 1.178 2.083 -12.032 1.00 93.62 85 LEU A O 1
ATOM 710 N N . LEU A 1 86 ? 1.275 1.973 -9.784 1.00 93.00 86 LEU A N 1
ATOM 711 C CA . LEU A 1 86 ? 2.731 2.056 -9.692 1.00 93.00 86 LEU A CA 1
ATOM 712 C C . LEU A 1 86 ? 3.385 0.859 -10.386 1.00 93.00 86 LEU A C 1
ATOM 714 O O . LEU A 1 86 ? 4.218 1.061 -11.261 1.00 93.00 86 LEU A O 1
ATOM 718 N N . TYR A 1 87 ? 2.952 -0.363 -10.071 1.00 90.12 87 TYR A N 1
ATOM 719 C CA . TYR A 1 87 ? 3.475 -1.581 -10.691 1.00 90.12 87 TYR A CA 1
ATOM 720 C C . TYR A 1 87 ? 3.272 -1.594 -12.215 1.00 90.12 87 TYR A C 1
ATOM 722 O O . TYR A 1 87 ? 4.184 -1.915 -12.977 1.00 90.12 87 TYR A O 1
ATOM 730 N N . LEU A 1 88 ? 2.080 -1.219 -12.688 1.00 89.81 88 LEU A N 1
ATOM 731 C CA . LEU A 1 88 ? 1.789 -1.129 -14.122 1.00 89.81 88 LEU A CA 1
ATOM 732 C C . LEU A 1 88 ? 2.654 -0.072 -14.823 1.00 89.81 88 LEU A C 1
ATOM 734 O O . LEU A 1 88 ? 3.070 -0.281 -15.962 1.00 89.81 88 LEU A O 1
ATOM 738 N N . SER A 1 89 ? 2.909 1.056 -14.159 1.00 89.50 89 SER A N 1
ATOM 739 C CA . SER A 1 89 ? 3.751 2.129 -14.699 1.00 89.50 89 SER A CA 1
ATOM 740 C C . SER A 1 89 ? 5.218 1.705 -14.757 1.00 89.50 89 SER A C 1
ATOM 742 O O . SER A 1 89 ? 5.873 1.929 -15.769 1.00 89.50 89 SER A O 1
ATOM 744 N N . ASP A 1 90 ? 5.704 1.042 -13.709 1.00 84.81 90 ASP A N 1
ATOM 745 C CA . ASP A 1 90 ? 7.081 0.555 -13.589 1.00 84.81 90 ASP A CA 1
ATOM 746 C C . ASP A 1 90 ? 7.400 -0.551 -14.609 1.00 84.81 90 ASP A C 1
ATOM 748 O O . ASP A 1 90 ? 8.407 -0.506 -15.310 1.00 84.81 90 ASP A O 1
ATOM 752 N N . THR A 1 91 ? 6.472 -1.492 -14.803 1.00 83.06 91 THR A N 1
ATOM 753 C CA . THR A 1 91 ? 6.604 -2.555 -15.818 1.00 83.06 91 THR A CA 1
ATOM 754 C C . THR A 1 91 ? 6.408 -2.077 -17.260 1.00 83.06 91 THR A C 1
ATOM 756 O O . THR A 1 91 ? 6.572 -2.865 -18.192 1.00 83.06 91 THR A O 1
ATOM 759 N N . GLY A 1 92 ? 6.014 -0.817 -17.471 1.00 82.38 92 GLY A N 1
ATOM 760 C CA . GLY A 1 92 ? 5.692 -0.262 -18.789 1.00 82.38 92 GLY A CA 1
ATOM 761 C C . GLY A 1 92 ? 4.360 -0.746 -19.380 1.00 82.38 92 GLY A C 1
ATOM 762 O O . GLY A 1 92 ? 3.949 -0.264 -20.436 1.00 82.38 92 GLY A O 1
ATOM 763 N N . LEU A 1 93 ? 3.637 -1.640 -18.695 1.00 82.75 93 LEU A N 1
ATOM 764 C CA . LEU A 1 93 ? 2.320 -2.121 -19.125 1.00 82.75 93 LEU A CA 1
ATOM 765 C C . LEU A 1 93 ? 1.288 -0.989 -19.170 1.00 82.75 93 LEU A C 1
ATOM 767 O O . LEU A 1 93 ? 0.418 -0.980 -20.039 1.00 82.75 93 LEU A O 1
ATOM 771 N N . ALA A 1 94 ? 1.392 -0.004 -18.275 1.00 85.00 94 ALA A N 1
ATOM 772 C CA . ALA A 1 94 ? 0.516 1.160 -18.308 1.00 85.00 94 ALA A CA 1
ATOM 773 C C . ALA A 1 94 ? 0.735 2.008 -19.566 1.00 85.00 94 ALA A C 1
ATOM 775 O O . ALA A 1 94 ? -0.230 2.468 -20.171 1.00 85.00 94 ALA A O 1
ATOM 776 N N . PHE A 1 95 ? 1.987 2.159 -20.006 1.00 84.31 95 PHE A N 1
ATOM 777 C CA . PHE A 1 95 ? 2.271 2.808 -21.279 1.00 84.31 95 PHE A CA 1
ATOM 778 C C . PHE A 1 95 ? 1.679 2.004 -22.438 1.00 84.31 95 PHE A C 1
ATOM 780 O O . PHE A 1 95 ? 1.024 2.573 -23.295 1.00 84.31 95 PHE A O 1
ATOM 787 N N . GLN A 1 96 ? 1.818 0.677 -22.431 1.00 82.56 96 GLN A N 1
ATOM 788 C CA . GLN A 1 96 ? 1.290 -0.172 -23.500 1.00 82.56 96 GLN A CA 1
ATOM 789 C C . GLN A 1 96 ? -0.247 -0.142 -23.614 1.00 82.56 96 GLN A C 1
ATOM 791 O O . GLN A 1 96 ? -0.764 -0.147 -24.728 1.00 82.56 96 GLN A O 1
ATOM 796 N N . PHE A 1 97 ? -0.974 -0.136 -22.490 1.00 84.62 97 PHE A N 1
ATOM 797 C CA . PHE A 1 97 ? -2.428 -0.362 -22.486 1.00 84.62 97 PHE A CA 1
ATOM 798 C C . PHE A 1 97 ? -3.283 0.826 -22.023 1.00 84.62 97 PHE A C 1
ATOM 800 O O . PHE A 1 97 ? -4.426 0.935 -22.457 1.00 84.62 97 PHE A O 1
ATOM 807 N N . LEU A 1 98 ? -2.786 1.693 -21.133 1.00 85.50 98 LEU A N 1
ATOM 808 C CA . LEU A 1 98 ? -3.587 2.765 -20.518 1.00 85.50 98 LEU A CA 1
ATOM 809 C C . LEU A 1 98 ? -3.362 4.129 -21.176 1.00 85.50 98 LEU A C 1
ATOM 811 O O . LEU A 1 98 ? -4.316 4.883 -21.353 1.00 85.50 98 LEU A O 1
ATOM 815 N N . TRP A 1 99 ? -2.116 4.468 -21.516 1.00 85.50 99 TRP A N 1
ATOM 816 C CA . TRP A 1 99 ? -1.770 5.784 -22.072 1.00 85.50 99 TRP A CA 1
ATOM 817 C C . TRP A 1 99 ? -0.651 5.737 -23.132 1.00 85.50 99 TRP A C 1
ATOM 819 O O . TRP A 1 99 ? 0.349 6.449 -23.000 1.00 85.50 99 TRP A O 1
ATOM 829 N N . PRO A 1 100 ? -0.813 4.961 -24.219 1.00 85.31 100 PRO A N 1
ATOM 830 C CA . PRO A 1 100 ? 0.238 4.744 -25.225 1.00 85.31 100 PRO A CA 1
ATOM 831 C C . PRO A 1 100 ? 0.758 6.015 -25.897 1.00 85.31 100 PRO A C 1
ATOM 833 O O . PRO A 1 100 ? 1.915 6.072 -26.302 1.00 85.31 100 PRO A O 1
ATOM 836 N N . GLU A 1 101 ? -0.052 7.067 -25.966 1.00 86.25 101 GLU A N 1
ATOM 837 C CA . GLU A 1 101 ? 0.337 8.319 -26.620 1.00 86.25 101 GLU A CA 1
ATOM 838 C C . GLU A 1 101 ? 0.961 9.347 -25.656 1.00 86.25 101 GLU A C 1
ATOM 840 O O . GLU A 1 101 ? 1.571 10.327 -26.084 1.00 86.25 101 GLU A O 1
ATOM 845 N N . MET A 1 102 ? 0.868 9.143 -24.336 1.00 86.00 102 MET A N 1
ATOM 846 C CA . MET A 1 102 ? 1.270 10.151 -23.347 1.00 86.00 102 MET A CA 1
ATOM 847 C C . MET A 1 102 ? 2.663 9.888 -22.762 1.00 86.00 102 MET A C 1
ATOM 849 O O . MET A 1 102 ? 2.824 9.617 -21.572 1.00 86.00 102 MET A O 1
ATOM 853 N N . VAL A 1 103 ? 3.705 10.044 -23.582 1.00 82.38 103 VAL A N 1
ATOM 854 C CA . VAL A 1 103 ? 5.112 9.829 -23.174 1.00 82.38 103 VAL A CA 1
ATOM 855 C C . VAL A 1 103 ? 5.510 10.687 -21.962 1.00 82.38 103 VAL A C 1
ATOM 857 O O . VAL A 1 103 ? 6.152 10.204 -21.029 1.00 82.38 103 VAL A O 1
ATOM 860 N N . ARG A 1 104 ? 5.095 11.962 -21.942 1.00 82.31 104 ARG A N 1
ATOM 861 C CA . ARG A 1 104 ? 5.360 12.883 -20.820 1.00 82.31 104 ARG A CA 1
ATOM 862 C C . ARG A 1 104 ? 4.708 12.424 -19.517 1.00 82.31 104 ARG A C 1
ATOM 864 O O . ARG A 1 104 ? 5.334 12.516 -18.466 1.00 82.31 104 ARG A O 1
ATOM 871 N N . TRP A 1 105 ? 3.471 11.933 -19.592 1.00 86.25 105 TRP A N 1
ATOM 872 C CA . TRP A 1 105 ? 2.779 11.388 -18.428 1.00 86.25 105 TRP A CA 1
ATOM 873 C C . TRP A 1 105 ? 3.455 10.112 -17.948 1.00 86.25 105 TRP A C 1
ATOM 875 O O . TRP A 1 105 ? 3.672 9.977 -16.755 1.00 86.25 105 TRP A O 1
ATOM 885 N N . ASN A 1 106 ? 3.875 9.226 -18.853 1.00 84.81 106 ASN A N 1
ATOM 886 C CA . ASN A 1 106 ? 4.531 7.979 -18.476 1.00 84.81 106 ASN A CA 1
ATOM 887 C C . ASN A 1 106 ? 5.801 8.196 -17.637 1.00 84.81 106 ASN A C 1
ATOM 889 O O . ASN A 1 106 ? 6.020 7.488 -16.658 1.00 84.81 106 ASN A O 1
ATOM 893 N N . LEU A 1 107 ? 6.597 9.218 -17.978 1.00 81.44 107 LEU A N 1
ATOM 894 C CA . LEU A 1 107 ? 7.755 9.618 -17.174 1.00 81.44 107 LEU A CA 1
ATOM 895 C C . LEU A 1 107 ? 7.338 10.032 -15.754 1.00 81.44 107 LEU A C 1
ATOM 897 O O . LEU A 1 107 ? 7.964 9.626 -14.785 1.00 81.44 107 LEU A O 1
ATOM 901 N N . LEU A 1 108 ? 6.265 10.812 -15.617 1.00 87.12 108 LEU A N 1
ATOM 902 C CA . LEU A 1 108 ? 5.780 11.313 -14.326 1.00 87.12 108 LEU A CA 1
ATOM 903 C C . LEU A 1 108 ? 4.966 10.280 -13.534 1.00 87.12 108 LEU A C 1
ATOM 905 O O . LEU A 1 108 ? 4.888 10.379 -12.308 1.00 87.12 108 LEU A O 1
ATOM 909 N N . ALA A 1 109 ? 4.361 9.304 -14.209 1.00 89.56 109 ALA A N 1
ATOM 910 C CA . ALA A 1 109 ? 3.406 8.359 -13.646 1.00 89.56 109 ALA A CA 1
ATOM 911 C C . ALA A 1 109 ? 4.033 7.534 -12.521 1.00 89.56 109 ALA A C 1
ATOM 913 O O . ALA A 1 109 ? 3.449 7.439 -11.446 1.00 89.56 109 ALA A O 1
ATOM 914 N N . VAL A 1 110 ? 5.250 7.016 -12.723 1.00 88.94 110 VAL A N 1
ATOM 915 C CA . VAL A 1 110 ? 5.965 6.226 -11.706 1.00 88.94 110 VAL A CA 1
ATOM 916 C C . VAL A 1 110 ? 6.154 7.034 -10.420 1.00 88.94 110 VAL A C 1
ATOM 918 O O . VAL A 1 110 ? 5.741 6.596 -9.349 1.00 88.94 110 VAL A O 1
ATOM 921 N N . VAL A 1 111 ? 6.696 8.254 -10.518 1.00 90.81 111 VAL A N 1
ATOM 922 C CA . VAL A 1 111 ? 6.919 9.129 -9.350 1.00 90.81 111 VAL A CA 1
ATOM 923 C C . VAL A 1 111 ? 5.591 9.528 -8.702 1.00 90.81 111 VAL A C 1
ATOM 925 O O . VAL A 1 111 ? 5.456 9.494 -7.480 1.00 90.81 111 VAL A O 1
ATOM 928 N N . THR A 1 112 ? 4.582 9.845 -9.513 1.00 92.38 112 THR A N 1
ATOM 929 C CA . THR A 1 112 ? 3.258 10.256 -9.031 1.00 92.38 112 THR A CA 1
ATOM 930 C C . THR A 1 112 ? 2.573 9.128 -8.262 1.00 92.38 112 THR A C 1
ATOM 932 O O . THR A 1 112 ? 2.144 9.328 -7.125 1.00 92.38 112 THR A O 1
ATOM 935 N N . PHE A 1 113 ? 2.503 7.923 -8.834 1.00 94.19 113 PHE A N 1
ATOM 936 C CA . PHE A 1 113 ? 1.887 6.771 -8.177 1.00 94.19 113 PHE A CA 1
ATOM 937 C C . PHE A 1 113 ? 2.703 6.276 -6.985 1.00 94.19 113 PHE A C 1
ATOM 939 O O . PHE A 1 113 ? 2.107 5.860 -5.995 1.00 94.19 113 PHE A O 1
ATOM 946 N N . MET A 1 114 ? 4.031 6.416 -7.003 1.00 92.75 114 MET A N 1
ATOM 947 C CA . MET A 1 114 ? 4.883 6.152 -5.841 1.00 92.75 114 MET A CA 1
ATOM 948 C C . MET A 1 114 ? 4.538 7.073 -4.662 1.00 92.75 114 MET A C 1
ATOM 950 O O . MET A 1 114 ? 4.382 6.610 -3.526 1.00 92.75 114 MET A O 1
ATOM 954 N N . CYS A 1 115 ? 4.362 8.374 -4.909 1.00 94.31 115 CYS A N 1
ATOM 955 C CA . CYS A 1 115 ? 3.957 9.306 -3.862 1.00 94.31 115 CYS A CA 1
ATOM 956 C C . CYS A 1 115 ? 2.508 9.075 -3.407 1.00 94.31 115 CYS A C 1
ATOM 958 O O . CYS A 1 115 ? 2.248 9.061 -2.204 1.00 94.31 115 CYS A O 1
ATOM 960 N N . LEU A 1 116 ? 1.569 8.830 -4.326 1.00 95.81 116 LEU A N 1
ATOM 961 C CA . LEU A 1 116 ? 0.170 8.542 -3.985 1.00 95.81 116 LEU A CA 1
ATOM 962 C C . LEU A 1 116 ? 0.018 7.240 -3.183 1.00 95.81 116 LEU A C 1
ATOM 964 O O . LEU A 1 116 ? -0.718 7.213 -2.195 1.00 95.81 116 LEU A O 1
ATOM 968 N N . ALA A 1 117 ? 0.755 6.186 -3.541 1.00 95.25 117 ALA A N 1
ATOM 969 C CA . ALA A 1 117 ? 0.816 4.939 -2.780 1.00 95.25 117 ALA A CA 1
ATOM 970 C C . ALA A 1 117 ? 1.381 5.169 -1.370 1.00 95.25 117 ALA A C 1
ATOM 972 O O . ALA A 1 117 ? 0.855 4.630 -0.392 1.00 95.25 117 ALA A O 1
ATOM 973 N N . SER A 1 118 ? 2.399 6.026 -1.244 1.00 95.06 118 SER A N 1
ATOM 974 C CA . SER A 1 118 ? 2.965 6.426 0.052 1.00 95.06 118 SER A CA 1
ATOM 975 C C . SER A 1 118 ? 1.964 7.212 0.904 1.00 95.06 118 SER A C 1
ATOM 977 O O . SER A 1 118 ? 1.816 6.950 2.096 1.00 95.06 118 SER A O 1
ATOM 979 N N . ILE A 1 119 ? 1.208 8.132 0.301 1.00 96.38 119 ILE A N 1
ATOM 980 C CA . ILE A 1 119 ? 0.143 8.883 0.981 1.00 96.38 119 ILE A CA 1
ATOM 981 C C . ILE A 1 119 ? -0.957 7.932 1.466 1.00 96.38 119 ILE A C 1
ATOM 983 O O . ILE A 1 119 ? -1.355 7.995 2.632 1.00 96.38 119 ILE A O 1
ATOM 987 N N . ALA A 1 120 ? -1.428 7.022 0.609 1.00 96.31 120 ALA A N 1
ATOM 988 C CA . ALA A 1 120 ? -2.441 6.038 0.981 1.00 96.31 120 ALA A CA 1
ATOM 989 C C . ALA A 1 120 ? -1.950 5.109 2.099 1.00 96.31 120 ALA A C 1
ATOM 991 O O . ALA A 1 120 ? -2.688 4.857 3.048 1.00 96.31 120 ALA A O 1
ATOM 992 N N . THR A 1 121 ? -0.683 4.691 2.046 1.00 95.19 121 THR A N 1
ATOM 993 C CA . THR A 1 121 ? -0.002 3.943 3.110 1.00 95.19 121 THR A CA 1
ATOM 994 C C . THR A 1 121 ? -0.020 4.696 4.438 1.00 95.19 121 THR A C 1
ATOM 996 O O . THR A 1 121 ? -0.426 4.142 5.458 1.00 95.19 121 THR A O 1
ATOM 999 N N . LEU A 1 122 ? 0.396 5.967 4.445 1.00 95.00 122 LEU A N 1
ATOM 1000 C CA . LEU A 1 122 ? 0.427 6.797 5.650 1.00 95.00 122 LEU A CA 1
ATOM 1001 C C . LEU A 1 122 ? -0.976 6.967 6.241 1.00 95.00 122 LEU A C 1
ATOM 1003 O O . LEU A 1 122 ? -1.155 6.813 7.449 1.00 95.00 122 LEU A O 1
ATOM 1007 N N . LEU A 1 123 ? -1.979 7.251 5.404 1.00 95.19 123 LEU A N 1
ATOM 1008 C CA . LEU A 1 123 ? -3.377 7.368 5.828 1.00 95.19 123 LEU A CA 1
ATOM 1009 C C . LEU A 1 123 ? -3.912 6.046 6.385 1.00 95.19 123 LEU A C 1
ATOM 1011 O O . LEU A 1 123 ? -4.543 6.034 7.446 1.00 95.19 123 LEU A O 1
ATOM 1015 N N . PHE A 1 124 ? -3.627 4.939 5.698 1.00 94.94 124 PHE A N 1
ATOM 1016 C CA . PHE A 1 124 ? -4.027 3.603 6.110 1.00 94.94 124 PHE A CA 1
ATOM 1017 C C . PHE A 1 124 ? -3.398 3.227 7.450 1.00 94.94 124 PHE A C 1
ATOM 1019 O O . PHE A 1 124 ? -4.131 2.935 8.390 1.00 94.94 124 PHE A O 1
ATOM 1026 N N . ALA A 1 125 ? -2.074 3.317 7.589 1.00 92.94 125 ALA A N 1
ATOM 1027 C CA . ALA A 1 125 ? -1.360 2.989 8.820 1.00 92.94 125 ALA A CA 1
ATOM 1028 C C . ALA A 1 125 ? -1.824 3.857 10.000 1.00 92.94 125 ALA A C 1
ATOM 1030 O O . ALA A 1 125 ? -2.121 3.335 11.075 1.00 92.94 125 ALA A O 1
ATOM 1031 N N . ARG A 1 126 ? -1.978 5.171 9.785 1.00 93.12 126 ARG A N 1
ATOM 1032 C CA . ARG A 1 126 ? -2.489 6.115 10.789 1.00 93.12 126 ARG A CA 1
ATOM 1033 C C . ARG A 1 126 ? -3.892 5.736 11.281 1.00 93.12 126 ARG A C 1
ATOM 1035 O O . ARG A 1 126 ? -4.159 5.760 12.483 1.00 93.12 126 ARG A O 1
ATOM 1042 N N . SER A 1 127 ? -4.787 5.381 10.356 1.00 91.25 127 SER A N 1
ATOM 1043 C CA . SER A 1 127 ? -6.175 4.999 10.656 1.00 91.25 127 SER A CA 1
ATOM 1044 C C . SER A 1 127 ? -6.278 3.602 11.273 1.00 91.25 127 SER A C 1
ATOM 1046 O O . SER A 1 127 ? -7.060 3.394 12.201 1.00 91.25 127 SER A O 1
ATOM 1048 N N . PHE A 1 128 ? -5.475 2.653 10.785 1.00 89.88 128 PHE A N 1
ATOM 1049 C CA . PHE A 1 128 ? -5.479 1.251 11.199 1.00 89.88 128 PHE A CA 1
ATOM 1050 C C . PHE A 1 128 ? -4.901 1.055 12.601 1.00 89.88 128 PHE A C 1
ATOM 1052 O O . PHE A 1 128 ? -5.531 0.429 13.456 1.00 89.88 128 PHE A O 1
ATOM 1059 N N . LEU A 1 129 ? -3.725 1.639 12.845 1.00 87.31 129 LEU A N 1
ATOM 1060 C CA . LEU A 1 129 ? -3.029 1.579 14.132 1.00 87.31 129 LEU A CA 1
ATOM 1061 C C . LEU A 1 129 ? -3.570 2.595 15.148 1.00 87.31 129 LEU A C 1
ATOM 1063 O O . LEU A 1 129 ? -3.098 2.634 16.280 1.00 87.31 129 LEU A O 1
ATOM 1067 N N . GLN A 1 130 ? -4.539 3.434 14.755 1.00 83.75 130 GLN A N 1
ATOM 1068 C CA . GLN A 1 130 ? -5.122 4.481 15.603 1.00 83.75 130 GLN A CA 1
ATOM 1069 C C . GLN A 1 130 ? -4.039 5.319 16.301 1.00 83.75 130 GLN A C 1
ATOM 1071 O O . GLN A 1 130 ? -4.116 5.600 17.502 1.00 83.75 130 GLN A O 1
ATOM 1076 N N . THR A 1 131 ? -3.015 5.730 15.546 1.00 81.25 131 THR A N 1
ATOM 1077 C CA . THR A 1 131 ? -1.844 6.445 16.083 1.00 81.25 131 THR A CA 1
ATOM 1078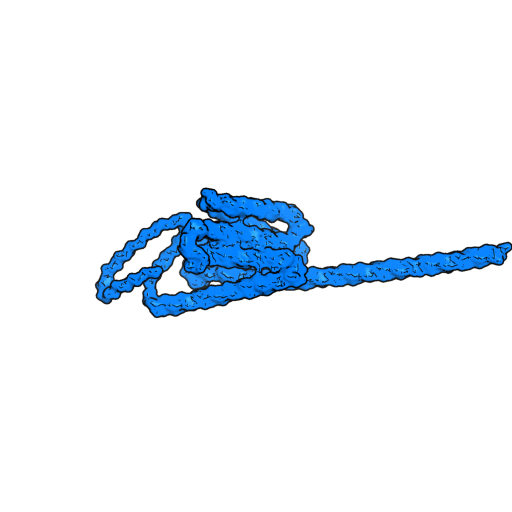 C C . THR A 1 131 ? -2.233 7.732 16.793 1.00 81.25 131 THR A C 1
ATOM 1080 O O . THR A 1 131 ? -1.583 8.120 17.756 1.00 81.25 131 THR A O 1
ATOM 1083 N N . HIS A 1 132 ? -3.322 8.374 16.372 1.00 81.25 132 HIS A N 1
ATOM 1084 C CA . HIS A 1 132 ? -3.843 9.566 17.031 1.00 81.25 132 HIS A CA 1
ATOM 1085 C C . HIS A 1 132 ? -4.238 9.323 18.499 1.00 81.25 132 HIS A C 1
ATOM 1087 O O . HIS A 1 132 ? -4.016 10.193 19.334 1.00 81.25 132 HIS A O 1
ATOM 1093 N N . GLN A 1 133 ? -4.786 8.144 18.813 1.00 79.00 133 GLN A N 1
ATOM 1094 C CA . GLN A 1 133 ? -5.244 7.787 20.159 1.00 79.00 133 GLN A CA 1
ATOM 1095 C C . GLN A 1 133 ? -4.118 7.160 20.989 1.00 79.00 133 GLN A C 1
ATOM 1097 O O . GLN A 1 133 ? -3.923 7.527 22.143 1.00 79.00 133 GLN A O 1
ATOM 1102 N N . HIS A 1 134 ? -3.345 6.248 20.393 1.00 79.75 134 HIS A N 1
ATOM 1103 C CA . HIS A 1 134 ? -2.359 5.449 21.126 1.00 79.75 134 HIS A CA 1
ATOM 1104 C C . HIS A 1 134 ? -0.943 6.047 21.126 1.00 79.75 134 HIS A C 1
ATOM 1106 O O . HIS A 1 134 ? -0.146 5.735 22.009 1.00 79.75 134 HIS A O 1
ATOM 1112 N N . ILE A 1 135 ? -0.587 6.866 20.124 1.00 85.31 135 ILE A N 1
ATOM 1113 C CA . ILE A 1 135 ? 0.786 7.363 19.909 1.00 85.31 135 ILE A CA 1
ATOM 1114 C C . ILE A 1 135 ? 0.781 8.812 19.352 1.00 85.31 135 ILE A C 1
ATOM 1116 O O . ILE A 1 135 ? 1.303 9.079 18.262 1.00 85.31 135 ILE A O 1
ATOM 1120 N N . PRO A 1 136 ? 0.237 9.804 20.085 1.00 84.25 136 PRO A N 1
ATOM 1121 C CA . PRO A 1 136 ? -0.018 11.152 19.557 1.00 84.25 136 PRO A CA 1
ATOM 1122 C C . PRO A 1 136 ? 1.249 11.923 19.143 1.00 84.25 136 PRO A C 1
ATOM 1124 O O . PRO A 1 136 ? 1.197 12.797 18.276 1.00 84.25 136 PRO A O 1
ATOM 1127 N N . LYS A 1 137 ? 2.414 11.604 19.730 1.00 87.94 137 LYS A N 1
ATOM 1128 C CA . LYS A 1 137 ? 3.706 12.171 19.300 1.00 87.94 137 LYS A CA 1
ATOM 1129 C C . LYS A 1 137 ? 4.090 11.701 17.892 1.00 87.94 137 LYS A C 1
ATOM 1131 O O . LYS A 1 137 ? 4.584 12.503 17.108 1.00 87.94 137 LYS A O 1
ATOM 1136 N N . LEU A 1 138 ? 3.827 10.434 17.565 1.00 89.88 138 LEU A N 1
ATOM 1137 C CA . LEU A 1 138 ? 4.125 9.863 16.252 1.00 89.88 138 LEU A CA 1
ATOM 1138 C C . LEU A 1 138 ? 3.107 10.315 15.197 1.00 89.88 138 LEU A C 1
ATOM 1140 O O . LEU A 1 138 ? 3.480 10.545 14.052 1.00 89.88 138 LEU A O 1
ATOM 1144 N N . ASP A 1 139 ? 1.850 10.553 15.588 1.00 91.06 139 ASP A N 1
ATOM 1145 C CA . ASP A 1 139 ? 0.806 11.079 14.694 1.00 91.06 139 ASP A CA 1
ATOM 1146 C C . ASP A 1 139 ? 1.199 12.411 14.025 1.00 91.06 139 ASP A C 1
ATOM 1148 O O . ASP A 1 139 ? 0.857 12.656 12.868 1.00 91.06 139 ASP A O 1
ATOM 1152 N N . ARG A 1 140 ? 1.964 13.264 14.724 1.00 91.19 140 ARG A N 1
ATOM 1153 C CA . ARG A 1 140 ? 2.507 14.506 14.149 1.00 91.19 140 ARG A CA 1
ATOM 1154 C C . ARG A 1 140 ? 3.478 14.236 13.000 1.00 91.19 140 ARG A C 1
ATOM 1156 O O . ARG A 1 140 ? 3.392 14.911 11.978 1.00 91.19 140 ARG A O 1
ATOM 1163 N N . TRP A 1 141 ? 4.335 13.226 13.132 1.00 93.81 141 TRP A N 1
ATOM 1164 C CA . TRP A 1 141 ? 5.251 12.818 12.068 1.00 93.81 141 TRP A CA 1
ATOM 1165 C C . TRP A 1 141 ? 4.511 12.223 10.869 1.00 93.81 141 TRP A C 1
ATOM 1167 O O . TRP A 1 141 ? 4.864 12.544 9.741 1.00 93.81 141 TRP A O 1
ATOM 1177 N N . PHE A 1 142 ? 3.431 11.461 11.088 1.00 92.44 142 PHE A N 1
ATOM 1178 C CA . PHE A 1 142 ? 2.554 11.010 9.997 1.00 92.44 142 PHE A CA 1
ATOM 1179 C C . PHE A 1 142 ? 1.942 12.187 9.226 1.00 92.44 142 PHE A C 1
ATOM 1181 O O . PHE A 1 142 ? 1.953 12.189 7.999 1.00 92.44 142 PHE A O 1
ATOM 1188 N N . LYS A 1 143 ? 1.431 13.210 9.926 1.00 92.62 143 LYS A N 1
ATOM 1189 C CA . LYS A 1 143 ? 0.881 14.414 9.275 1.00 92.62 143 LYS A CA 1
ATOM 1190 C C . LYS A 1 143 ? 1.943 15.183 8.494 1.00 92.62 143 LYS A C 1
ATOM 1192 O O . LYS A 1 143 ? 1.680 15.600 7.373 1.00 92.62 143 LYS A O 1
ATOM 1197 N N . MET A 1 144 ? 3.133 15.351 9.068 1.00 94.50 144 MET A N 1
ATOM 1198 C CA . MET A 1 144 ? 4.245 16.008 8.386 1.00 94.50 144 MET A CA 1
ATOM 1199 C C . MET A 1 144 ? 4.664 15.222 7.137 1.00 94.50 144 MET A C 1
ATOM 1201 O O . MET A 1 144 ? 4.782 15.808 6.067 1.00 94.50 144 MET A O 1
ATOM 1205 N N . ALA A 1 145 ? 4.799 13.897 7.248 1.00 93.88 145 ALA A N 1
ATOM 1206 C CA . ALA A 1 145 ? 5.113 13.022 6.123 1.00 93.88 145 ALA A CA 1
ATOM 1207 C C . ALA A 1 145 ? 4.079 13.149 5.000 1.00 93.88 145 ALA A C 1
ATOM 1209 O O . ALA A 1 145 ? 4.474 13.257 3.845 1.00 93.88 145 ALA A O 1
ATOM 1210 N N . LEU A 1 146 ? 2.781 13.204 5.334 1.00 94.38 146 LEU A N 1
ATOM 1211 C CA . LEU A 1 146 ? 1.691 13.406 4.371 1.00 94.38 146 LEU A CA 1
ATOM 1212 C C . LEU A 1 146 ? 1.817 14.733 3.615 1.00 94.38 146 LEU A C 1
ATOM 1214 O O . LEU A 1 146 ? 1.672 14.759 2.397 1.00 94.38 146 LEU A O 1
ATOM 1218 N N . VAL A 1 147 ? 2.099 15.830 4.322 1.00 95.19 147 VAL A N 1
ATOM 1219 C CA . VAL A 1 147 ? 2.268 17.152 3.695 1.00 95.19 147 VAL A CA 1
ATOM 1220 C C . VAL A 1 147 ? 3.490 17.161 2.779 1.00 95.19 147 VAL A C 1
ATOM 1222 O O . VAL A 1 147 ? 3.398 17.624 1.645 1.00 95.19 147 VAL A O 1
ATOM 1225 N N . VAL A 1 148 ? 4.614 16.604 3.238 1.00 94.31 148 VAL A N 1
ATOM 1226 C CA . VAL A 1 148 ? 5.853 16.538 2.451 1.00 94.31 148 VAL A CA 1
ATOM 1227 C C . VAL A 1 148 ? 5.667 15.664 1.208 1.00 94.31 148 VAL A C 1
ATOM 1229 O O . VAL A 1 148 ? 6.017 16.096 0.117 1.00 94.31 148 VAL A O 1
ATOM 1232 N N . THR A 1 149 ? 5.052 14.481 1.323 1.00 93.19 149 THR A N 1
ATOM 1233 C CA . THR A 1 149 ? 4.770 13.622 0.152 1.00 93.19 149 THR A CA 1
ATOM 1234 C C . THR A 1 149 ? 3.811 14.276 -0.835 1.00 93.19 149 THR A C 1
ATOM 1236 O O . THR A 1 149 ? 4.033 14.193 -2.044 1.00 93.19 149 THR A O 1
ATOM 1239 N N . ALA A 1 150 ? 2.765 14.950 -0.351 1.00 93.50 150 ALA A N 1
ATOM 1240 C CA . ALA A 1 150 ? 1.845 15.685 -1.215 1.00 93.50 150 ALA A CA 1
ATOM 1241 C C . ALA A 1 150 ? 2.567 16.812 -1.969 1.00 93.50 150 ALA A C 1
ATOM 1243 O O . ALA A 1 150 ? 2.396 16.951 -3.180 1.00 93.50 150 ALA A O 1
ATOM 1244 N N . PHE A 1 151 ? 3.435 17.561 -1.283 1.00 93.12 151 PHE A N 1
ATOM 1245 C CA . PHE A 1 151 ? 4.252 18.596 -1.911 1.00 93.12 151 PHE A CA 1
ATOM 1246 C C . PHE A 1 151 ? 5.205 18.016 -2.963 1.00 93.12 151 PHE A C 1
ATOM 1248 O O . PHE A 1 151 ? 5.250 18.518 -4.083 1.00 93.12 151 PHE A O 1
ATOM 1255 N N . THR A 1 152 ? 5.898 16.915 -2.657 1.00 90.69 152 THR A N 1
ATOM 1256 C CA . THR A 1 152 ? 6.771 16.213 -3.613 1.00 90.69 152 THR A CA 1
ATOM 1257 C C . THR A 1 152 ? 6.007 15.746 -4.854 1.00 90.69 152 THR A C 1
ATOM 1259 O O . THR A 1 152 ? 6.515 15.858 -5.969 1.00 90.69 152 THR A O 1
ATOM 1262 N N . THR A 1 153 ? 4.761 15.289 -4.682 1.00 89.56 153 THR A N 1
ATOM 1263 C CA . THR A 1 153 ? 3.890 14.894 -5.803 1.00 89.56 153 THR A CA 1
ATOM 1264 C C . THR A 1 153 ? 3.641 16.077 -6.739 1.00 89.56 153 THR A C 1
ATOM 1266 O O . THR A 1 153 ? 3.801 15.948 -7.949 1.00 89.56 153 THR A O 1
ATOM 1269 N N . LEU A 1 154 ? 3.309 17.250 -6.193 1.00 89.75 154 LEU A N 1
ATOM 1270 C CA . LEU A 1 154 ? 3.091 18.466 -6.984 1.00 89.75 154 LEU A CA 1
ATOM 1271 C C . LEU A 1 154 ? 4.389 18.980 -7.622 1.00 89.75 154 LEU A C 1
ATOM 1273 O O . LEU A 1 154 ? 4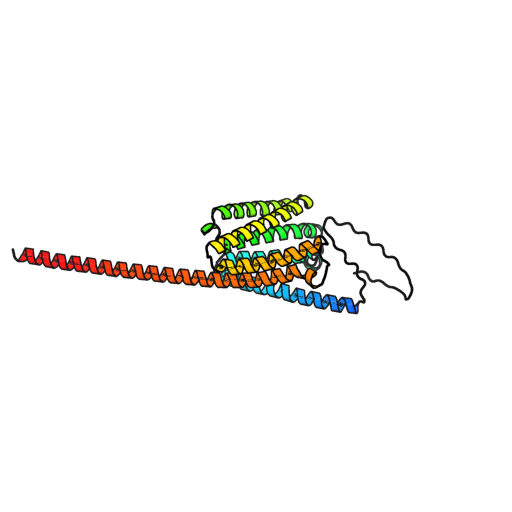.387 19.423 -8.768 1.00 89.75 154 LEU A O 1
ATOM 1277 N N . TRP A 1 155 ? 5.511 18.870 -6.908 1.00 87.44 155 TRP A N 1
ATOM 1278 C CA . TRP A 1 155 ? 6.829 19.266 -7.403 1.00 87.44 155 TRP A CA 1
ATOM 1279 C C . TRP A 1 155 ? 7.301 18.420 -8.593 1.00 87.44 155 TRP A C 1
ATOM 1281 O O . TRP A 1 155 ? 8.041 18.911 -9.449 1.00 87.44 155 TRP A O 1
ATOM 1291 N N . SER A 1 156 ? 6.840 17.167 -8.691 1.00 84.50 156 SER A N 1
ATOM 1292 C CA . SER A 1 156 ? 7.197 16.263 -9.793 1.00 84.50 156 SER A CA 1
ATOM 1293 C C . SER A 1 156 ? 6.862 16.815 -11.179 1.00 84.50 156 SER A C 1
ATOM 1295 O O . SER A 1 156 ? 7.610 16.565 -12.123 1.00 84.50 156 SER A O 1
ATOM 1297 N N . PHE A 1 157 ? 5.831 17.659 -11.289 1.00 82.69 157 PHE A N 1
ATOM 1298 C CA . PHE A 1 157 ? 5.446 18.312 -12.541 1.00 82.69 157 PHE A CA 1
ATOM 1299 C C . PHE A 1 157 ? 6.436 19.391 -13.012 1.00 82.69 157 PHE A C 1
ATOM 1301 O O . PHE A 1 157 ? 6.433 19.735 -14.192 1.00 82.69 157 PHE A O 1
ATOM 1308 N N . PHE A 1 158 ? 7.295 19.907 -12.125 1.00 84.31 158 PHE A N 1
ATOM 1309 C CA . PHE A 1 158 ? 8.292 20.930 -12.456 1.00 84.31 158 PHE A CA 1
ATOM 1310 C C . PHE A 1 158 ? 9.670 20.334 -12.741 1.00 84.31 158 PHE A C 1
ATOM 1312 O O . PHE A 1 158 ? 10.347 20.759 -13.677 1.00 84.31 158 PHE A O 1
ATOM 1319 N N . SER A 1 159 ? 10.107 19.353 -11.945 1.00 82.81 159 SER A N 1
ATOM 1320 C CA . SER A 1 159 ? 11.416 18.727 -12.130 1.00 82.81 159 SER A CA 1
ATOM 1321 C C . SER A 1 159 ? 11.421 17.249 -11.761 1.00 82.81 159 SER A C 1
ATOM 1323 O O . SER A 1 159 ? 11.417 16.884 -10.585 1.00 82.81 159 SER A O 1
ATOM 1325 N N . PHE A 1 160 ? 11.505 16.397 -12.785 1.00 79.12 160 PHE A N 1
ATOM 1326 C CA . PHE A 1 160 ? 11.479 14.943 -12.635 1.00 79.12 160 PHE A CA 1
ATOM 1327 C C . PHE A 1 160 ? 12.635 14.407 -11.777 1.00 79.12 160 PHE A C 1
ATOM 1329 O O . PHE A 1 160 ? 12.400 13.675 -10.820 1.00 79.12 160 PHE A O 1
ATOM 1336 N N . THR A 1 161 ? 13.881 14.794 -12.076 1.00 80.44 161 THR A N 1
ATOM 1337 C CA . THR A 1 161 ? 15.069 14.220 -11.423 1.00 80.44 161 THR A CA 1
ATOM 1338 C C . THR A 1 161 ? 15.084 14.488 -9.918 1.00 80.44 161 THR A C 1
ATOM 1340 O O . THR A 1 161 ? 15.246 13.562 -9.127 1.00 80.44 161 THR A O 1
ATOM 1343 N N . TYR A 1 162 ? 14.868 15.740 -9.499 1.00 84.75 162 TYR A N 1
ATOM 1344 C CA . TYR A 1 162 ? 14.840 16.082 -8.073 1.00 84.75 162 TYR A CA 1
ATOM 1345 C C . TYR A 1 162 ? 13.616 15.495 -7.367 1.00 84.75 162 TYR A C 1
ATOM 1347 O O . TYR A 1 162 ? 13.730 15.041 -6.228 1.00 84.75 162 TYR A O 1
ATOM 1355 N N . ALA A 1 163 ? 12.462 15.448 -8.040 1.00 85.69 163 ALA A N 1
ATOM 1356 C CA . ALA A 1 163 ? 11.263 14.842 -7.475 1.00 85.69 163 ALA A CA 1
ATOM 1357 C C . ALA A 1 163 ? 11.409 13.332 -7.269 1.00 85.69 163 ALA A C 1
ATOM 1359 O O . ALA A 1 163 ? 10.921 12.826 -6.267 1.00 85.69 163 ALA A O 1
ATOM 1360 N N . MET A 1 164 ? 12.116 12.622 -8.153 1.00 86.50 164 MET A N 1
ATOM 1361 C CA . MET A 1 164 ? 12.376 11.192 -7.990 1.00 86.50 164 MET A CA 1
ATOM 1362 C C . MET A 1 164 ? 13.219 10.915 -6.737 1.00 86.50 164 MET A C 1
ATOM 1364 O O . MET A 1 164 ? 12.830 10.092 -5.911 1.00 86.50 164 MET A O 1
ATOM 1368 N N . TYR A 1 165 ? 14.317 11.653 -6.528 1.00 89.06 165 TYR A N 1
ATOM 1369 C CA . TYR A 1 165 ? 15.116 11.525 -5.302 1.00 89.06 165 TYR A CA 1
ATOM 1370 C C . TYR A 1 165 ? 14.312 11.878 -4.045 1.00 89.06 165 TYR A C 1
ATOM 1372 O O . TYR A 1 165 ? 14.354 11.150 -3.052 1.00 89.06 165 TYR A O 1
ATOM 1380 N N . ALA A 1 166 ? 13.533 12.962 -4.091 1.00 90.94 166 ALA A N 1
ATOM 1381 C CA . ALA A 1 166 ? 12.660 13.348 -2.988 1.00 90.94 166 ALA A CA 1
ATOM 1382 C C . ALA A 1 166 ? 11.580 12.289 -2.703 1.00 90.94 166 ALA A C 1
ATOM 1384 O O . ALA A 1 166 ? 11.290 12.012 -1.538 1.00 90.94 166 ALA A O 1
ATOM 1385 N N . ALA A 1 167 ? 11.011 11.663 -3.738 1.00 90.50 167 ALA A N 1
ATOM 1386 C CA . ALA A 1 167 ? 10.018 10.602 -3.609 1.00 90.50 167 ALA A CA 1
ATOM 1387 C C . ALA A 1 167 ? 10.614 9.357 -2.943 1.00 90.50 167 ALA A C 1
ATOM 1389 O O . ALA A 1 167 ? 10.015 8.834 -2.006 1.00 90.50 167 ALA A O 1
ATOM 1390 N N . ILE A 1 168 ? 11.823 8.943 -3.336 1.00 89.94 168 ILE A N 1
ATOM 1391 C CA . ILE A 1 168 ? 12.538 7.824 -2.703 1.00 89.94 168 ILE A CA 1
ATOM 1392 C C . ILE A 1 168 ? 12.766 8.100 -1.210 1.00 89.94 168 ILE A C 1
ATOM 1394 O O . ILE A 1 168 ? 12.459 7.253 -0.370 1.00 89.94 168 ILE A O 1
ATOM 1398 N N . LEU A 1 169 ? 13.235 9.303 -0.855 1.00 92.50 169 LEU A N 1
ATOM 1399 C CA . LEU A 1 169 ? 13.415 9.697 0.548 1.00 92.50 169 LEU A CA 1
ATOM 1400 C C . LEU A 1 169 ? 12.087 9.695 1.320 1.00 92.50 169 LEU A C 1
ATOM 1402 O O . LEU A 1 169 ? 12.028 9.230 2.458 1.00 92.50 169 LEU A O 1
ATOM 1406 N N . CYS A 1 170 ? 11.007 10.165 0.696 1.00 92.44 170 CYS A N 1
ATOM 1407 C CA . CYS A 1 170 ? 9.670 10.141 1.281 1.00 92.44 170 CYS A CA 1
ATOM 1408 C C . CYS A 1 170 ? 9.158 8.714 1.531 1.00 92.44 170 CYS A C 1
ATOM 1410 O O . CYS A 1 170 ? 8.562 8.451 2.579 1.00 92.44 170 CYS A O 1
ATOM 1412 N N . VAL A 1 171 ? 9.391 7.792 0.594 1.00 91.44 171 VAL A N 1
ATOM 1413 C CA . VAL A 1 171 ? 9.034 6.372 0.729 1.00 91.44 171 VAL A CA 1
ATOM 1414 C C . VAL A 1 171 ? 9.836 5.738 1.865 1.00 91.44 171 VAL A C 1
ATOM 1416 O O . VAL A 1 171 ? 9.252 5.122 2.756 1.00 91.44 171 VAL A O 1
ATOM 1419 N N . ALA A 1 172 ? 11.155 5.950 1.901 1.00 91.75 172 ALA A N 1
ATOM 1420 C CA . ALA A 1 172 ? 12.022 5.438 2.963 1.00 91.75 172 ALA A CA 1
ATOM 1421 C C . ALA A 1 172 ? 11.602 5.956 4.351 1.00 91.75 172 ALA A C 1
ATOM 1423 O O . ALA A 1 172 ? 11.535 5.198 5.327 1.00 91.75 172 ALA A O 1
ATOM 1424 N N . PHE A 1 173 ? 11.247 7.240 4.439 1.00 93.94 173 PHE A N 1
ATOM 1425 C CA . PHE A 1 173 ? 10.722 7.836 5.663 1.00 93.94 173 PHE A CA 1
ATOM 1426 C C . PHE A 1 173 ? 9.359 7.246 6.055 1.00 93.94 173 PHE A C 1
ATOM 1428 O O . PHE A 1 173 ? 9.136 6.928 7.224 1.00 93.94 173 PHE A O 1
ATOM 1435 N N . THR A 1 174 ? 8.469 7.029 5.083 1.00 93.12 174 THR A N 1
ATOM 1436 C CA . THR A 1 174 ? 7.162 6.385 5.287 1.00 93.12 174 THR A CA 1
ATOM 1437 C C . THR A 1 174 ? 7.321 4.977 5.852 1.00 93.12 174 THR A C 1
ATOM 1439 O O . THR A 1 174 ? 6.724 4.666 6.881 1.00 93.12 174 THR A O 1
ATOM 1442 N N . ILE A 1 175 ? 8.180 4.154 5.246 1.00 91.62 175 ILE A N 1
ATOM 1443 C CA . ILE A 1 175 ? 8.492 2.800 5.723 1.00 91.62 175 ILE A CA 1
ATOM 1444 C C . ILE A 1 175 ? 8.989 2.847 7.174 1.00 91.62 175 ILE A C 1
ATOM 1446 O O . ILE A 1 175 ? 8.472 2.134 8.036 1.00 91.62 175 ILE A O 1
ATOM 1450 N N . SER A 1 176 ? 9.934 3.741 7.470 1.00 92.50 176 SER A N 1
ATOM 1451 C CA . SER A 1 176 ? 10.503 3.895 8.813 1.00 92.50 176 SER A CA 1
ATOM 1452 C C . SER A 1 176 ? 9.440 4.268 9.856 1.00 92.50 176 SER A C 1
ATOM 1454 O O . SER A 1 176 ? 9.405 3.697 10.952 1.00 92.50 176 SER A O 1
ATOM 1456 N N . LEU A 1 177 ? 8.527 5.185 9.515 1.00 92.19 177 LEU A N 1
ATOM 1457 C CA . LEU A 1 177 ? 7.411 5.568 10.382 1.00 92.19 177 LEU A CA 1
ATOM 1458 C C . LEU A 1 177 ? 6.431 4.419 10.610 1.00 92.19 177 LEU A C 1
ATOM 1460 O O . LEU A 1 177 ? 6.009 4.200 11.747 1.00 92.19 177 LEU A O 1
ATOM 1464 N N . VAL A 1 178 ? 6.077 3.680 9.559 1.00 91.56 178 VAL A N 1
ATOM 1465 C CA . VAL A 1 178 ? 5.130 2.562 9.640 1.00 91.56 178 VAL A CA 1
ATOM 1466 C C . VAL A 1 178 ? 5.697 1.422 10.487 1.00 91.56 178 VAL A C 1
ATOM 1468 O O . VAL A 1 178 ? 4.994 0.910 11.362 1.00 91.56 178 VAL A O 1
ATOM 1471 N N . ILE A 1 179 ? 6.976 1.076 10.317 1.00 91.12 179 ILE A N 1
ATOM 1472 C CA . ILE A 1 179 ? 7.664 0.084 11.158 1.00 91.12 179 ILE A CA 1
ATOM 1473 C C . ILE A 1 179 ? 7.664 0.542 12.619 1.00 91.12 179 ILE A C 1
ATOM 1475 O O . ILE A 1 179 ? 7.252 -0.205 13.509 1.00 91.12 179 ILE A O 1
ATOM 1479 N N . THR A 1 180 ? 8.059 1.792 12.874 1.00 90.94 180 THR A N 1
ATOM 1480 C CA . THR A 1 180 ? 8.109 2.353 14.232 1.00 90.94 180 THR A CA 1
ATOM 1481 C C . THR A 1 180 ? 6.729 2.333 14.896 1.00 90.94 180 THR A C 1
ATOM 1483 O O . THR A 1 180 ? 6.590 1.887 16.037 1.00 90.94 180 THR A O 1
ATOM 1486 N N . ALA A 1 181 ? 5.685 2.750 14.172 1.00 90.19 181 ALA A N 1
ATOM 1487 C CA . ALA A 1 181 ? 4.305 2.727 14.650 1.00 90.19 181 ALA A CA 1
ATOM 1488 C C . ALA A 1 181 ? 3.828 1.305 14.961 1.00 90.19 181 ALA A C 1
ATOM 1490 O O . ALA A 1 181 ? 3.182 1.082 15.987 1.00 90.19 181 ALA A O 1
ATOM 1491 N N . SER A 1 182 ? 4.177 0.342 14.107 1.00 88.69 182 SER A N 1
ATOM 1492 C CA . SER A 1 182 ? 3.816 -1.068 14.275 1.00 88.69 182 SER A CA 1
ATOM 1493 C C . SER A 1 182 ? 4.459 -1.663 15.526 1.00 88.69 182 SER A C 1
ATOM 1495 O O . SER A 1 182 ? 3.767 -2.268 16.345 1.00 88.69 182 SER A O 1
ATOM 1497 N N . ILE A 1 183 ? 5.759 -1.421 15.736 1.00 89.69 183 ILE A N 1
ATOM 1498 C CA . ILE A 1 183 ? 6.500 -1.903 16.911 1.00 89.69 183 ILE A CA 1
ATOM 1499 C C . ILE A 1 183 ? 5.923 -1.315 18.204 1.00 89.69 183 ILE A C 1
ATOM 1501 O O . ILE A 1 183 ? 5.699 -2.045 19.171 1.00 89.69 183 ILE A O 1
ATOM 1505 N N . ILE A 1 184 ? 5.657 -0.006 18.239 1.00 89.25 184 ILE A N 1
ATOM 1506 C CA . ILE A 1 184 ? 5.078 0.640 19.427 1.00 89.25 184 ILE A CA 1
ATOM 1507 C C . ILE A 1 184 ? 3.660 0.109 19.691 1.00 89.25 184 ILE A C 1
ATOM 1509 O O . ILE A 1 184 ? 3.328 -0.206 20.833 1.00 89.25 184 ILE A O 1
ATOM 1513 N N . SER A 1 185 ? 2.841 -0.067 18.651 1.00 86.88 185 SER A N 1
ATOM 1514 C CA . SER A 1 185 ? 1.475 -0.598 18.787 1.00 86.88 185 SER A CA 1
ATOM 1515 C C . SER A 1 185 ? 1.459 -2.030 19.331 1.00 86.88 185 SER A C 1
ATOM 1517 O O . SER A 1 185 ? 0.601 -2.383 20.142 1.00 86.88 185 SER A O 1
ATOM 1519 N N . LEU A 1 186 ? 2.448 -2.845 18.954 1.00 85.75 186 LEU A N 1
ATOM 1520 C CA . LEU A 1 186 ? 2.634 -4.187 19.505 1.00 85.75 186 LEU A CA 1
ATOM 1521 C C . LEU A 1 186 ? 3.029 -4.173 20.978 1.00 85.75 186 LEU A C 1
ATOM 1523 O O . LEU A 1 186 ? 2.481 -4.954 21.759 1.00 85.75 186 LEU A O 1
ATOM 1527 N N . LYS A 1 187 ? 3.932 -3.268 21.373 1.00 86.00 187 LYS A N 1
ATOM 1528 C CA . LYS A 1 187 ? 4.294 -3.067 22.785 1.00 86.00 187 LYS A CA 1
ATOM 1529 C C . LYS A 1 187 ? 3.089 -2.627 23.620 1.00 86.00 187 LYS A C 1
ATOM 1531 O O . LYS A 1 187 ? 2.924 -3.100 24.741 1.00 86.00 187 LYS A O 1
ATOM 1536 N N . ASN A 1 188 ? 2.193 -1.834 23.035 1.00 83.44 188 ASN A N 1
ATOM 1537 C CA . ASN A 1 188 ? 0.931 -1.410 23.649 1.00 83.44 188 ASN A CA 1
ATOM 1538 C C . ASN A 1 188 ? -0.159 -2.505 23.654 1.00 83.44 188 ASN A C 1
ATOM 1540 O O . ASN A 1 188 ? -1.305 -2.225 23.993 1.00 83.44 188 ASN A O 1
ATOM 1544 N N . LYS A 1 189 ? 0.176 -3.756 23.298 1.00 81.38 189 LYS A N 1
ATOM 1545 C CA . LYS A 1 189 ? -0.727 -4.924 23.272 1.00 81.38 189 LYS A CA 1
ATOM 1546 C C . LYS A 1 189 ? -1.957 -4.765 22.364 1.00 81.38 189 LYS A C 1
ATOM 1548 O O . LYS A 1 189 ? -2.925 -5.513 22.520 1.00 81.38 189 LYS A O 1
ATOM 1553 N N . TYR A 1 190 ? -1.912 -3.871 21.374 1.00 79.12 190 TYR A N 1
ATOM 1554 C CA . TYR A 1 190 ? -2.977 -3.745 20.381 1.00 79.12 190 TYR A CA 1
ATOM 1555 C C . TYR A 1 190 ? -2.968 -4.976 19.465 1.00 79.12 190 TYR A C 1
ATOM 1557 O O . TYR A 1 190 ? -2.106 -5.122 18.596 1.00 79.12 190 TYR A O 1
ATOM 1565 N N . ARG A 1 191 ? -3.905 -5.907 19.694 1.00 77.50 191 ARG A N 1
ATOM 1566 C CA . ARG A 1 191 ? -3.950 -7.214 19.009 1.00 77.50 191 ARG A CA 1
ATOM 1567 C C . ARG A 1 191 ? -3.936 -7.104 17.474 1.00 77.50 191 ARG A C 1
ATOM 1569 O O . ARG A 1 191 ? -3.130 -7.825 16.878 1.00 77.50 191 ARG A O 1
ATOM 1576 N N . PRO A 1 192 ? -4.694 -6.184 16.835 1.00 79.88 192 PRO A N 1
ATOM 1577 C CA . PRO A 1 192 ? -4.695 -6.057 15.375 1.00 79.88 192 PRO A CA 1
ATOM 1578 C C . PRO A 1 192 ? -3.334 -5.672 14.770 1.00 79.88 192 PRO A C 1
ATOM 1580 O O . PRO A 1 192 ? -3.085 -5.949 13.597 1.00 79.88 192 PRO A O 1
ATOM 1583 N N . ALA A 1 193 ? -2.411 -5.088 15.550 1.00 83.94 193 ALA A N 1
ATOM 1584 C CA . ALA A 1 193 ? -1.080 -4.712 15.060 1.00 83.94 193 ALA A CA 1
ATOM 1585 C C . ALA A 1 193 ? -0.204 -5.915 14.662 1.00 83.94 193 ALA A C 1
ATOM 1587 O O . ALA A 1 193 ? 0.731 -5.749 13.883 1.00 83.94 193 ALA A O 1
ATOM 1588 N N . ARG A 1 194 ? -0.489 -7.127 15.164 1.00 85.88 194 ARG A N 1
ATOM 1589 C CA . ARG A 1 194 ? 0.288 -8.341 14.836 1.00 85.88 194 ARG A CA 1
ATOM 1590 C C . ARG A 1 194 ? 0.156 -8.724 13.369 1.00 85.88 194 ARG A C 1
ATOM 1592 O O . ARG A 1 194 ? 1.164 -8.940 12.705 1.00 85.88 194 ARG A O 1
ATOM 1599 N N . PHE A 1 195 ? -1.076 -8.753 12.866 1.00 86.12 195 PHE A N 1
ATOM 1600 C CA . PHE A 1 195 ? -1.338 -9.045 11.458 1.00 86.12 195 PHE A CA 1
ATOM 1601 C C . PHE A 1 195 ? -0.779 -7.953 10.547 1.00 86.12 195 PHE A C 1
ATOM 1603 O O . PHE A 1 195 ? -0.200 -8.263 9.511 1.00 86.12 195 PHE A O 1
ATOM 1610 N N . PHE A 1 196 ? -0.877 -6.691 10.973 1.00 89.00 196 PHE A N 1
ATOM 1611 C CA . PHE A 1 196 ? -0.287 -5.569 10.249 1.00 89.00 196 PHE A CA 1
ATOM 1612 C C . PHE A 1 196 ? 1.238 -5.699 10.137 1.00 89.00 196 PHE A C 1
ATOM 1614 O O . PHE A 1 196 ? 1.768 -5.606 9.037 1.00 89.00 196 PHE A O 1
ATOM 1621 N N . MET A 1 197 ? 1.949 -5.977 11.238 1.00 89.62 197 MET A N 1
ATOM 1622 C CA . MET A 1 197 ? 3.408 -6.147 11.204 1.00 89.62 197 MET A CA 1
ATOM 1623 C C . MET A 1 197 ? 3.831 -7.326 10.320 1.00 89.62 197 MET A C 1
ATOM 1625 O O . MET A 1 197 ? 4.818 -7.217 9.601 1.00 89.62 197 MET A O 1
ATOM 1629 N N . LEU A 1 198 ? 3.092 -8.439 10.357 1.00 92.19 198 LEU A N 1
ATOM 1630 C CA . LEU A 1 198 ? 3.383 -9.604 9.522 1.00 92.19 198 LEU A CA 1
ATOM 1631 C C . LEU A 1 198 ? 3.203 -9.279 8.033 1.00 92.19 198 LEU A C 1
ATOM 1633 O O . LEU A 1 198 ? 4.089 -9.580 7.236 1.00 92.19 198 LEU A O 1
ATOM 1637 N N . ALA A 1 199 ? 2.100 -8.616 7.672 1.00 92.62 199 ALA A N 1
ATOM 1638 C CA . ALA A 1 199 ? 1.840 -8.178 6.302 1.00 92.62 199 ALA A CA 1
ATOM 1639 C C . ALA A 1 199 ? 2.944 -7.232 5.794 1.00 92.62 199 ALA A C 1
ATOM 1641 O O . ALA A 1 199 ? 3.541 -7.484 4.748 1.00 92.62 199 ALA A O 1
ATOM 1642 N N . TRP A 1 200 ? 3.290 -6.218 6.593 1.00 91.31 200 TRP A N 1
ATOM 1643 C CA . TRP A 1 200 ? 4.365 -5.276 6.278 1.00 91.31 200 TRP A CA 1
ATOM 1644 C C . TRP A 1 200 ? 5.739 -5.942 6.193 1.00 91.31 200 TRP A C 1
ATOM 1646 O O . TRP A 1 200 ? 6.546 -5.567 5.350 1.00 91.31 200 TRP A O 1
ATOM 1656 N N . GLY A 1 201 ? 6.018 -6.949 7.022 1.00 92.94 201 GLY A N 1
ATOM 1657 C CA . GLY A 1 201 ? 7.266 -7.710 6.953 1.00 92.94 201 GLY A CA 1
ATOM 1658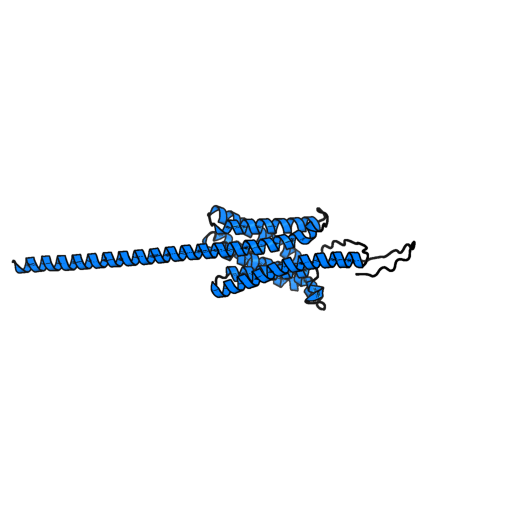 C C . GLY A 1 201 ? 7.432 -8.445 5.620 1.00 92.94 201 GLY A C 1
ATOM 1659 O O . GLY A 1 201 ? 8.508 -8.399 5.025 1.00 92.94 201 GLY A O 1
ATOM 1660 N N . ILE A 1 202 ? 6.361 -9.071 5.120 1.00 94.06 202 ILE A N 1
ATOM 1661 C CA . ILE A 1 202 ? 6.362 -9.762 3.820 1.00 94.06 202 ILE A CA 1
ATOM 1662 C C . ILE A 1 202 ? 6.540 -8.764 2.674 1.00 94.06 202 ILE A C 1
ATOM 1664 O O . ILE A 1 202 ? 7.344 -9.005 1.775 1.00 94.06 202 ILE A O 1
ATOM 1668 N N . PHE A 1 203 ? 5.838 -7.631 2.720 1.00 91.62 203 PHE A N 1
ATOM 1669 C CA . PHE A 1 203 ? 5.985 -6.569 1.727 1.00 91.62 203 PHE A CA 1
ATOM 1670 C C . PHE A 1 203 ? 7.415 -6.020 1.673 1.00 91.62 203 PHE A C 1
ATOM 1672 O O . PHE A 1 203 ? 8.030 -5.972 0.608 1.00 91.62 203 PHE A O 1
ATOM 1679 N N . LEU A 1 204 ? 7.987 -5.679 2.831 1.00 91.12 204 LEU A N 1
ATOM 1680 C CA . LEU A 1 204 ? 9.352 -5.163 2.918 1.00 91.12 204 LEU A CA 1
ATOM 1681 C C . LEU A 1 204 ? 10.387 -6.173 2.434 1.00 91.12 204 LEU A C 1
ATOM 1683 O O . LEU A 1 204 ? 11.379 -5.774 1.826 1.00 91.12 204 LEU A O 1
ATOM 1687 N N . PHE A 1 205 ? 10.153 -7.467 2.655 1.00 93.25 205 PHE A N 1
ATOM 1688 C CA . PHE A 1 205 ? 10.997 -8.514 2.093 1.00 93.25 205 PHE A CA 1
ATOM 1689 C C . PHE A 1 205 ? 11.008 -8.466 0.557 1.00 93.25 205 PHE A C 1
ATOM 1691 O O . PHE A 1 205 ? 12.083 -8.431 -0.038 1.00 93.25 205 PHE A O 1
ATOM 1698 N N . GLY A 1 206 ? 9.846 -8.387 -0.096 1.00 91.38 206 GLY A N 1
ATOM 1699 C CA . GLY A 1 206 ? 9.782 -8.335 -1.562 1.00 91.38 206 GLY A CA 1
ATOM 1700 C C . GLY A 1 206 ? 10.347 -7.051 -2.164 1.00 91.38 206 GLY A C 1
ATOM 1701 O O . GLY A 1 206 ? 11.049 -7.109 -3.176 1.00 91.38 206 GLY A O 1
ATOM 1702 N N . VAL A 1 207 ? 10.115 -5.904 -1.517 1.00 88.25 207 VAL A N 1
ATOM 1703 C CA . VAL A 1 207 ? 10.740 -4.627 -1.905 1.00 88.25 207 VAL A CA 1
ATOM 1704 C C . VAL A 1 207 ? 12.261 -4.710 -1.768 1.00 88.25 207 VAL A C 1
ATOM 1706 O O . VAL A 1 207 ? 12.978 -4.311 -2.680 1.00 88.25 207 VAL A O 1
ATOM 1709 N N . SER A 1 208 ? 12.769 -5.293 -0.677 1.00 89.94 208 SER A N 1
ATOM 1710 C CA . SER A 1 208 ? 14.214 -5.458 -0.464 1.00 89.94 208 SER A CA 1
ATOM 1711 C C . SER A 1 208 ? 14.849 -6.354 -1.528 1.00 89.94 208 SER A C 1
ATOM 1713 O O . SER A 1 208 ? 15.893 -6.006 -2.071 1.00 89.94 208 SER A O 1
ATOM 1715 N N . VAL A 1 209 ? 14.206 -7.476 -1.871 1.00 91.38 209 VAL A N 1
ATOM 1716 C CA . VAL A 1 209 ? 14.658 -8.353 -2.966 1.00 91.38 209 VAL A CA 1
ATOM 1717 C C . VAL A 1 209 ? 14.707 -7.589 -4.289 1.00 91.38 209 VAL A C 1
ATOM 1719 O O . VAL A 1 209 ? 15.683 -7.715 -5.019 1.00 91.38 209 VAL A O 1
ATOM 1722 N N . SER A 1 210 ? 13.698 -6.767 -4.578 1.00 87.25 210 SER A N 1
ATOM 1723 C CA . SER A 1 210 ? 13.631 -6.007 -5.834 1.00 87.25 210 SER A CA 1
ATOM 1724 C C . SER A 1 210 ? 14.735 -4.952 -5.917 1.00 87.25 210 SER A C 1
ATOM 1726 O O . SER A 1 210 ? 15.459 -4.915 -6.903 1.00 87.25 210 SER A O 1
ATOM 1728 N N . ILE A 1 211 ? 14.978 -4.202 -4.836 1.00 86.25 211 ILE A N 1
ATOM 1729 C CA . ILE A 1 211 ? 16.089 -3.238 -4.764 1.00 86.25 211 ILE A CA 1
ATOM 1730 C C . ILE A 1 211 ? 17.446 -3.936 -4.954 1.00 86.25 211 ILE A C 1
ATOM 1732 O O . ILE A 1 211 ? 18.316 -3.421 -5.654 1.00 86.25 211 ILE A O 1
ATOM 1736 N N . LEU A 1 212 ? 17.648 -5.111 -4.346 1.00 87.31 212 LEU A N 1
ATOM 1737 C CA . LEU A 1 212 ? 18.890 -5.877 -4.506 1.00 87.31 212 LEU A CA 1
ATOM 1738 C C . LEU A 1 212 ? 19.097 -6.351 -5.947 1.00 87.31 212 LEU A C 1
ATOM 1740 O O . LEU A 1 212 ? 20.235 -6.373 -6.417 1.00 87.31 212 LEU A O 1
ATOM 1744 N N . VAL A 1 213 ? 18.018 -6.715 -6.645 1.00 87.00 213 VAL A N 1
ATOM 1745 C CA . VAL A 1 213 ? 18.075 -7.008 -8.080 1.00 87.00 213 VAL A CA 1
ATOM 1746 C C . VAL A 1 213 ? 18.434 -5.749 -8.850 1.00 87.00 213 VAL A C 1
ATOM 1748 O O . VAL A 1 213 ? 19.396 -5.797 -9.605 1.00 87.00 213 VAL A O 1
ATOM 1751 N N . ASP A 1 214 ? 17.746 -4.628 -8.621 1.00 81.38 214 ASP A N 1
ATOM 1752 C CA . ASP A 1 214 ? 17.931 -3.377 -9.369 1.00 81.38 214 ASP A CA 1
ATOM 1753 C C . ASP A 1 214 ? 19.359 -2.826 -9.266 1.00 81.38 214 ASP A C 1
ATOM 1755 O O . ASP A 1 214 ? 19.913 -2.360 -10.262 1.00 81.38 214 ASP A O 1
ATOM 1759 N N . VAL A 1 215 ? 19.980 -2.931 -8.085 1.00 82.81 215 VAL A N 1
ATOM 1760 C CA . VAL A 1 215 ? 21.376 -2.517 -7.833 1.00 82.81 215 VAL A CA 1
ATOM 1761 C C . VAL A 1 215 ? 22.396 -3.550 -8.354 1.00 82.81 215 VAL A C 1
ATOM 1763 O O . VAL A 1 215 ? 23.596 -3.286 -8.379 1.00 82.81 215 VAL A O 1
ATOM 1766 N N . GLY A 1 216 ? 21.944 -4.721 -8.811 1.00 83.69 216 GLY A N 1
ATOM 1767 C CA . GLY A 1 216 ? 22.789 -5.766 -9.399 1.00 83.69 216 GLY A CA 1
ATOM 1768 C C . GLY A 1 216 ? 23.444 -6.709 -8.385 1.00 83.69 216 GLY A C 1
ATOM 1769 O O . GLY A 1 216 ? 24.314 -7.493 -8.756 1.00 83.69 216 GLY A O 1
ATOM 1770 N N . LEU A 1 217 ? 23.031 -6.667 -7.113 1.00 86.62 217 LEU A N 1
ATOM 1771 C CA . LEU A 1 217 ? 23.515 -7.574 -6.063 1.00 86.62 217 LEU A CA 1
ATOM 1772 C C . LEU A 1 217 ? 22.856 -8.960 -6.124 1.00 86.62 217 LEU A C 1
ATOM 1774 O O . LEU A 1 217 ? 23.391 -9.921 -5.573 1.00 86.62 217 LEU A O 1
ATOM 1778 N N . MET A 1 218 ? 21.701 -9.074 -6.782 1.00 86.12 218 MET A N 1
ATOM 1779 C CA . MET A 1 218 ? 21.008 -10.339 -7.021 1.00 86.12 218 MET A CA 1
ATOM 1780 C C . MET A 1 218 ? 20.709 -10.540 -8.510 1.00 86.12 218 MET A C 1
ATOM 1782 O O . MET A 1 218 ? 20.367 -9.583 -9.203 1.00 86.12 218 MET A O 1
ATOM 1786 N N . PRO A 1 219 ? 20.773 -11.785 -9.015 1.00 85.56 219 PRO A N 1
ATOM 1787 C CA . PRO A 1 219 ? 20.426 -12.071 -10.399 1.00 85.56 219 PRO A CA 1
ATOM 1788 C C . PRO A 1 219 ? 18.920 -11.910 -10.650 1.00 85.56 219 PRO A C 1
ATOM 1790 O O . PRO A 1 219 ? 18.077 -12.267 -9.816 1.00 85.56 219 PRO A O 1
ATOM 1793 N N . LEU A 1 220 ? 18.575 -11.442 -11.852 1.00 83.00 220 LEU A N 1
ATOM 1794 C CA . LEU A 1 220 ? 17.202 -11.417 -12.346 1.00 83.00 220 LEU A CA 1
ATOM 1795 C C . LEU A 1 220 ? 16.755 -12.846 -12.696 1.00 83.00 220 LEU A C 1
ATOM 1797 O O . LEU A 1 220 ? 17.037 -13.375 -13.770 1.00 83.00 220 LEU A O 1
ATOM 1801 N N . THR A 1 221 ? 16.045 -13.481 -11.771 1.00 85.19 221 THR A N 1
ATOM 1802 C CA . THR A 1 221 ? 15.445 -14.811 -11.923 1.00 85.19 221 THR A CA 1
ATOM 1803 C C . THR A 1 221 ? 13.924 -14.679 -12.003 1.00 85.19 221 THR A C 1
ATOM 1805 O O . THR A 1 221 ? 13.376 -13.653 -11.598 1.00 85.19 221 THR A O 1
ATOM 1808 N N . PRO A 1 222 ? 13.183 -15.704 -12.466 1.00 79.06 222 PRO A N 1
ATOM 1809 C CA . PRO A 1 222 ? 11.722 -15.667 -12.430 1.00 79.06 222 PRO A CA 1
ATOM 1810 C C . PRO A 1 222 ? 11.162 -15.400 -11.026 1.00 79.06 222 PRO A C 1
ATOM 1812 O O . PRO A 1 222 ? 10.158 -14.714 -10.900 1.00 79.06 222 PRO A O 1
ATOM 1815 N N . PHE A 1 223 ? 11.820 -15.893 -9.973 1.00 81.88 223 PHE A N 1
ATOM 1816 C CA . PHE A 1 223 ? 11.401 -15.641 -8.595 1.00 81.88 223 PHE A CA 1
ATOM 1817 C C . PHE A 1 223 ? 11.601 -14.175 -8.199 1.00 81.88 223 PHE A C 1
ATOM 1819 O O . PHE A 1 223 ? 10.664 -13.521 -7.747 1.00 81.88 223 PHE A O 1
ATOM 1826 N N . THR A 1 224 ? 12.806 -13.642 -8.411 1.00 86.12 224 THR A N 1
ATOM 1827 C CA . THR A 1 224 ? 13.143 -12.273 -8.001 1.00 86.12 224 THR A CA 1
ATOM 1828 C C . THR A 1 224 ? 12.414 -11.219 -8.840 1.00 86.12 224 THR A C 1
ATOM 1830 O O . THR A 1 224 ? 12.018 -10.192 -8.301 1.00 86.12 224 THR A O 1
ATOM 1833 N N . LYS A 1 225 ? 12.108 -11.519 -10.111 1.00 83.75 225 LYS A N 1
ATOM 1834 C CA . LYS A 1 225 ? 11.310 -10.663 -11.006 1.00 83.75 225 LYS A CA 1
ATOM 1835 C C . LYS A 1 225 ? 9.891 -10.389 -10.493 1.00 83.75 225 LYS A C 1
ATOM 1837 O O . LYS A 1 225 ? 9.387 -9.284 -10.658 1.00 83.75 225 LYS A O 1
ATOM 1842 N N . TYR A 1 226 ? 9.225 -11.389 -9.912 1.00 86.88 226 TYR A N 1
ATOM 1843 C CA . TYR A 1 226 ? 7.845 -11.254 -9.420 1.00 86.88 226 TYR A CA 1
ATOM 1844 C C . TYR A 1 226 ? 7.764 -11.084 -7.897 1.00 86.88 226 TYR A C 1
ATOM 1846 O O . TYR A 1 226 ? 6.661 -11.020 -7.355 1.00 86.88 226 TYR A O 1
ATOM 1854 N N . ALA A 1 227 ? 8.904 -10.989 -7.203 1.00 90.56 227 ALA A N 1
ATOM 1855 C CA . ALA A 1 227 ? 8.968 -10.932 -5.745 1.00 90.56 227 ALA A CA 1
ATOM 1856 C C . ALA A 1 227 ? 8.138 -9.774 -5.173 1.00 90.56 227 ALA A C 1
ATOM 1858 O O . ALA A 1 227 ? 7.290 -10.005 -4.309 1.00 90.56 227 ALA A O 1
ATOM 1859 N N . TRP A 1 228 ? 8.308 -8.553 -5.695 1.00 90.44 228 TRP A N 1
ATOM 1860 C CA . TRP A 1 228 ? 7.490 -7.407 -5.288 1.00 90.44 228 TRP A CA 1
ATOM 1861 C C . TRP A 1 228 ? 5.997 -7.709 -5.454 1.00 90.44 228 TRP A C 1
ATOM 1863 O O . TRP A 1 228 ? 5.256 -7.695 -4.475 1.00 90.44 228 TRP A O 1
ATOM 1873 N N . GLN A 1 229 ? 5.543 -8.082 -6.649 1.00 90.88 229 GLN A N 1
ATOM 1874 C CA . GLN A 1 229 ? 4.111 -8.257 -6.890 1.00 90.88 229 GLN A CA 1
ATOM 1875 C C . GLN A 1 229 ? 3.485 -9.392 -6.065 1.00 90.88 229 GLN A C 1
ATOM 1877 O O . GLN A 1 229 ? 2.371 -9.247 -5.552 1.00 90.88 229 GLN A O 1
ATOM 1882 N N . VAL A 1 230 ? 4.194 -10.513 -5.903 1.00 93.62 230 VAL A N 1
ATOM 1883 C CA . VAL A 1 230 ? 3.740 -11.637 -5.073 1.00 93.62 230 VAL A CA 1
ATOM 1884 C C . VAL A 1 230 ? 3.613 -11.201 -3.615 1.00 93.62 230 VAL A C 1
ATOM 1886 O O . VAL A 1 230 ? 2.575 -11.431 -2.994 1.00 93.62 230 VAL A O 1
ATOM 1889 N N . THR A 1 231 ? 4.630 -10.529 -3.071 1.00 94.75 231 THR A N 1
ATOM 1890 C CA . THR A 1 231 ? 4.601 -10.063 -1.676 1.00 94.75 231 THR A CA 1
ATOM 1891 C C . THR A 1 231 ? 3.544 -8.992 -1.428 1.00 94.75 231 THR A C 1
ATOM 1893 O O . THR A 1 231 ? 2.838 -9.094 -0.431 1.00 94.75 231 THR A O 1
ATOM 1896 N N . THR A 1 232 ? 3.344 -8.038 -2.344 1.00 93.94 232 THR A N 1
ATOM 1897 C CA . THR A 1 232 ? 2.252 -7.054 -2.254 1.00 93.94 232 THR A CA 1
ATOM 1898 C C . THR A 1 232 ? 0.883 -7.724 -2.321 1.00 93.94 232 THR A C 1
ATOM 1900 O O . THR A 1 232 ? -0.010 -7.366 -1.564 1.00 93.94 232 THR A O 1
ATOM 1903 N N . THR A 1 233 ? 0.697 -8.742 -3.164 1.00 95.25 233 THR A N 1
ATOM 1904 C CA . THR A 1 233 ? -0.583 -9.472 -3.220 1.00 95.25 233 THR A CA 1
ATOM 1905 C C . THR A 1 233 ? -0.855 -10.212 -1.906 1.00 95.25 233 THR A C 1
ATOM 1907 O O . THR A 1 233 ? -1.967 -10.161 -1.378 1.00 95.25 233 THR A O 1
ATOM 1910 N N . LEU A 1 234 ? 0.165 -10.859 -1.333 1.00 95.81 234 LEU A N 1
ATOM 1911 C CA . LEU A 1 234 ? 0.066 -11.502 -0.019 1.00 95.81 234 LEU A CA 1
ATOM 1912 C C . LEU A 1 234 ? -0.216 -10.484 1.093 1.00 95.81 234 LEU A C 1
ATOM 1914 O O . LEU A 1 234 ? -1.070 -10.727 1.946 1.00 95.81 234 LEU A O 1
ATOM 1918 N N . GLU A 1 235 ? 0.454 -9.335 1.068 1.00 95.25 235 GLU A N 1
ATOM 1919 C CA . GLU A 1 235 ? 0.213 -8.228 1.991 1.00 95.25 235 GLU A CA 1
ATOM 1920 C C . GLU A 1 235 ? -1.235 -7.735 1.899 1.00 95.25 235 GLU A C 1
ATOM 1922 O O . GLU A 1 235 ? -1.906 -7.631 2.924 1.00 95.25 235 GLU A O 1
ATOM 1927 N N . ILE A 1 236 ? -1.748 -7.488 0.691 1.00 95.31 236 ILE A N 1
ATOM 1928 C CA . ILE A 1 236 ? -3.132 -7.066 0.436 1.00 95.31 236 ILE A CA 1
ATOM 1929 C C . ILE A 1 236 ? -4.116 -8.042 1.088 1.00 95.31 236 ILE A C 1
ATOM 1931 O O . ILE A 1 236 ? -5.039 -7.612 1.789 1.00 95.31 236 ILE A O 1
ATOM 1935 N N . VAL A 1 237 ? -3.909 -9.348 0.909 1.00 95.19 237 VAL A N 1
ATOM 1936 C CA . VAL A 1 237 ? -4.749 -10.390 1.514 1.00 95.19 237 VAL A CA 1
ATOM 1937 C C . VAL A 1 237 ? -4.670 -10.346 3.044 1.00 95.19 237 VAL A C 1
ATOM 1939 O O . VAL A 1 237 ? -5.700 -10.302 3.721 1.00 95.19 237 VAL A O 1
ATOM 1942 N N . LEU A 1 238 ? -3.461 -10.286 3.604 1.00 94.00 238 LEU A N 1
ATOM 1943 C CA . LEU A 1 238 ? -3.241 -10.253 5.052 1.00 94.00 238 LEU A CA 1
ATOM 1944 C C . LEU A 1 238 ? -3.803 -8.991 5.715 1.00 94.00 238 LEU A C 1
ATOM 1946 O O . LEU A 1 238 ? -4.426 -9.080 6.773 1.00 94.00 238 LEU A O 1
ATOM 1950 N N . LEU A 1 239 ? -3.640 -7.824 5.092 1.00 93.06 239 LEU A N 1
ATOM 1951 C CA . LEU A 1 239 ? -4.190 -6.560 5.578 1.00 93.06 239 LEU A CA 1
ATOM 1952 C C . LEU A 1 239 ? -5.720 -6.567 5.569 1.00 93.06 239 LEU A C 1
ATOM 1954 O O . LEU A 1 239 ? -6.339 -6.036 6.491 1.00 93.06 239 LEU A O 1
ATOM 1958 N N . SER A 1 240 ? -6.348 -7.219 4.590 1.00 92.50 240 SER A N 1
ATOM 1959 C CA . SER A 1 240 ? -7.801 -7.386 4.600 1.00 92.50 240 SER A CA 1
ATOM 1960 C C . SER A 1 240 ? -8.277 -8.299 5.729 1.00 92.50 240 SER A C 1
ATOM 1962 O O . SER A 1 240 ? -9.315 -8.021 6.334 1.00 92.50 240 SER A O 1
ATOM 1964 N N . PHE A 1 241 ? -7.542 -9.369 6.042 1.00 90.25 241 PHE A N 1
ATOM 1965 C CA . PHE A 1 241 ? -7.841 -10.180 7.225 1.00 90.25 241 PHE A CA 1
ATOM 1966 C C . PHE A 1 241 ? -7.658 -9.370 8.512 1.00 90.25 241 PHE A C 1
ATOM 1968 O O . PHE A 1 241 ? -8.515 -9.422 9.394 1.00 90.25 241 PHE A O 1
ATOM 1975 N N . ALA A 1 242 ? -6.599 -8.559 8.590 1.00 90.31 242 ALA A N 1
ATOM 1976 C CA . ALA A 1 242 ? -6.338 -7.672 9.719 1.00 90.31 242 ALA A CA 1
ATOM 1977 C C . ALA A 1 242 ? -7.471 -6.647 9.929 1.00 90.31 242 ALA A C 1
ATOM 1979 O O . ALA A 1 242 ? -7.869 -6.383 11.064 1.00 90.31 242 ALA A O 1
ATOM 1980 N N . LEU A 1 243 ? -8.032 -6.096 8.846 1.00 90.69 243 LEU A N 1
ATOM 1981 C CA . LEU A 1 243 ? -9.211 -5.223 8.887 1.00 90.69 243 LEU A CA 1
ATOM 1982 C C . LEU A 1 243 ? -10.451 -5.951 9.419 1.00 90.69 243 LEU A C 1
ATOM 1984 O O . LEU A 1 243 ? -11.156 -5.414 10.276 1.00 90.69 243 LEU A O 1
ATOM 1988 N N . GLY A 1 244 ? -10.684 -7.187 8.969 1.00 87.88 244 GLY A N 1
ATOM 1989 C CA . GLY A 1 244 ? -11.780 -8.022 9.462 1.00 87.88 244 GLY A CA 1
ATOM 1990 C C . GLY A 1 244 ? -11.669 -8.335 10.959 1.00 87.88 244 GLY A C 1
ATOM 1991 O O . GLY A 1 244 ? -12.656 -8.216 11.689 1.00 87.88 244 GLY A O 1
ATOM 1992 N N . ASP A 1 245 ? -10.473 -8.683 11.437 1.00 85.31 245 ASP A N 1
ATOM 1993 C CA . ASP A 1 245 ? -10.205 -8.923 12.862 1.00 85.31 245 ASP A CA 1
ATOM 1994 C C . ASP A 1 245 ? -10.390 -7.651 13.703 1.00 85.31 245 ASP A C 1
ATOM 1996 O O . ASP A 1 245 ? -11.041 -7.659 14.755 1.00 85.31 245 ASP A O 1
ATOM 2000 N N . ARG A 1 246 ? -9.914 -6.512 13.187 1.00 85.94 246 ARG A N 1
ATOM 2001 C CA . ARG A 1 246 ? -10.134 -5.209 13.814 1.00 85.94 246 ARG A CA 1
ATOM 2002 C C . ARG A 1 246 ? -11.622 -4.886 13.931 1.00 85.94 246 ARG A C 1
ATOM 2004 O O . ARG A 1 246 ? -12.064 -4.445 14.989 1.00 85.94 246 ARG A O 1
ATOM 2011 N N . PHE A 1 247 ? -12.409 -5.127 12.885 1.00 86.19 247 PHE A N 1
ATOM 2012 C CA . PHE A 1 247 ? -13.854 -4.907 12.931 1.00 86.19 247 PHE A CA 1
ATOM 2013 C C . PHE A 1 247 ? -14.538 -5.775 13.992 1.00 86.19 247 PHE A C 1
ATOM 2015 O O . PHE A 1 247 ? -15.364 -5.268 14.751 1.00 86.19 247 PHE A O 1
ATOM 2022 N N . ARG A 1 248 ? -14.164 -7.057 14.103 1.00 84.44 248 ARG A N 1
ATOM 2023 C CA . ARG A 1 248 ? -14.671 -7.944 15.165 1.00 84.44 248 ARG A CA 1
ATOM 2024 C C . ARG A 1 248 ? -14.324 -7.413 16.553 1.00 84.44 248 ARG A C 1
ATOM 2026 O O . ARG A 1 248 ? -15.192 -7.380 17.420 1.00 84.44 248 ARG A O 1
ATOM 2033 N N . THR A 1 249 ? -13.090 -6.953 16.742 1.00 83.88 249 THR A N 1
ATOM 2034 C CA . THR A 1 249 ? -12.623 -6.385 18.013 1.00 83.88 249 THR A CA 1
ATOM 2035 C C . THR A 1 249 ? -13.421 -5.134 18.388 1.00 83.88 249 THR A C 1
ATOM 2037 O O . THR A 1 249 ? -14.034 -5.106 19.452 1.00 83.88 249 THR A O 1
ATOM 2040 N N . MET A 1 250 ? -13.532 -4.159 17.478 1.00 83.56 250 MET A N 1
ATOM 2041 C CA . MET A 1 250 ? -14.302 -2.929 17.713 1.00 83.56 25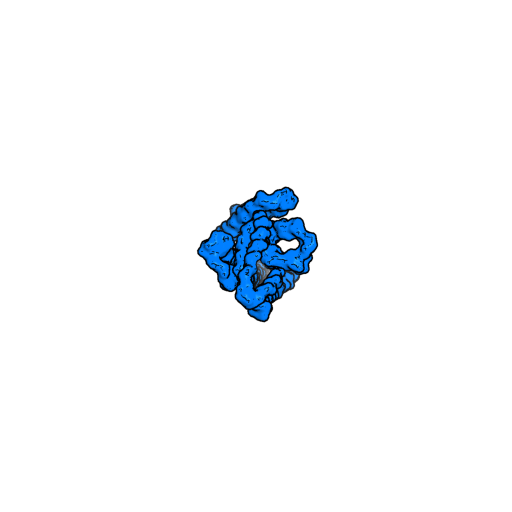0 MET A CA 1
ATOM 2042 C C . MET A 1 250 ? -15.787 -3.212 17.978 1.00 83.56 250 MET A C 1
ATOM 2044 O O . MET A 1 250 ? -16.413 -2.564 18.815 1.00 83.56 250 MET A O 1
ATOM 2048 N N . ARG A 1 251 ? -16.371 -4.199 17.287 1.00 86.31 251 ARG A N 1
ATOM 2049 C CA . ARG A 1 251 ? -17.761 -4.612 17.514 1.00 86.31 251 ARG A CA 1
ATOM 2050 C C . ARG A 1 251 ? -17.952 -5.211 18.907 1.00 86.31 251 ARG A C 1
ATOM 2052 O O . ARG A 1 251 ? -18.944 -4.893 19.559 1.00 86.31 251 ARG A O 1
ATOM 2059 N N . ASN A 1 252 ? -17.020 -6.043 19.364 1.00 87.25 252 ASN A N 1
ATOM 2060 C CA . ASN A 1 252 ? -17.073 -6.648 20.694 1.00 87.25 252 ASN A CA 1
ATOM 2061 C C . ASN A 1 252 ? -16.915 -5.597 21.799 1.00 87.25 252 ASN A C 1
ATOM 2063 O O . ASN A 1 252 ? -17.687 -5.610 22.755 1.00 87.25 252 ASN A O 1
ATOM 2067 N N . GLU A 1 253 ? -15.976 -4.660 21.643 1.00 86.25 253 GLU A N 1
ATOM 2068 C CA . GLU A 1 253 ? -15.781 -3.539 22.573 1.00 86.25 253 GLU A CA 1
ATOM 2069 C C . GLU A 1 253 ? -17.038 -2.664 22.658 1.00 86.25 253 GLU A C 1
ATOM 2071 O O . GLU A 1 253 ? -17.512 -2.362 23.752 1.00 86.25 253 GLU A O 1
ATOM 2076 N N . LYS A 1 254 ? -17.652 -2.335 21.512 1.00 87.75 254 LYS A N 1
ATOM 2077 C CA . LYS A 1 254 ? -18.909 -1.576 21.477 1.00 87.75 254 LYS A CA 1
ATOM 2078 C C . LYS A 1 254 ? -20.050 -2.317 22.181 1.00 87.75 254 LYS A C 1
ATOM 2080 O O . LYS A 1 254 ? -20.775 -1.717 22.968 1.00 87.75 254 LYS A O 1
ATOM 2085 N N . GLN A 1 255 ? -20.197 -3.619 21.936 1.00 91.19 255 GLN A N 1
ATOM 2086 C CA . GLN A 1 255 ? -21.224 -4.435 22.593 1.00 91.19 255 GLN A CA 1
ATOM 2087 C C . GLN A 1 255 ? -21.003 -4.557 24.106 1.00 91.19 255 GLN A C 1
ATOM 2089 O O . GLN A 1 255 ? -21.973 -4.614 24.862 1.00 91.19 255 GLN A O 1
ATOM 2094 N N . GLN A 1 256 ? -19.751 -4.611 24.564 1.00 92.12 256 GLN A N 1
ATOM 2095 C CA . GLN A 1 256 ? -19.427 -4.604 25.992 1.00 92.12 256 GLN A CA 1
ATOM 2096 C C . GLN A 1 256 ? -19.772 -3.255 26.628 1.00 92.12 256 GLN A C 1
ATOM 2098 O O . GLN A 1 256 ? -20.483 -3.234 27.631 1.00 92.12 256 GLN A O 1
ATOM 2103 N N . ALA A 1 257 ? -19.384 -2.147 25.993 1.00 90.62 257 ALA A N 1
ATOM 2104 C CA . ALA A 1 257 ? -19.707 -0.803 26.464 1.00 90.62 257 ALA A CA 1
ATOM 2105 C C . ALA A 1 257 ? -21.227 -0.553 26.542 1.00 90.62 257 ALA A C 1
ATOM 2107 O O . ALA A 1 257 ? -21.712 0.001 27.526 1.00 90.62 257 ALA A O 1
ATOM 2108 N N . GLU A 1 258 ? -22.005 -1.010 25.553 1.00 92.00 258 GLU A N 1
ATOM 2109 C CA . GLU A 1 258 ? -23.475 -0.913 25.579 1.00 92.00 258 GLU A CA 1
ATOM 2110 C C . GLU A 1 258 ? -24.091 -1.733 26.726 1.00 92.00 258 GLU A C 1
ATOM 2112 O O . GLU A 1 258 ? -24.998 -1.257 27.415 1.00 92.00 258 GLU A O 1
ATOM 2117 N N . LYS A 1 259 ? -23.581 -2.945 26.989 1.00 93.25 259 LYS A N 1
ATOM 2118 C CA . LYS A 1 259 ? -24.032 -3.773 28.121 1.00 93.25 259 LYS A CA 1
ATOM 2119 C C . LYS A 1 259 ? -23.706 -3.133 29.469 1.00 93.25 259 LYS A C 1
ATOM 2121 O O . LYS A 1 259 ? -24.538 -3.171 30.376 1.00 93.25 259 LYS A O 1
ATOM 2126 N N . GLU A 1 260 ? -22.520 -2.552 29.611 1.00 93.12 260 GLU A N 1
ATOM 2127 C CA . GLU A 1 260 ? -22.113 -1.842 30.826 1.00 93.12 260 GLU A CA 1
ATOM 2128 C C . GLU A 1 260 ? -22.957 -0.587 31.055 1.00 93.12 260 GLU A C 1
ATOM 2130 O O . GLU A 1 260 ? -23.455 -0.379 32.163 1.00 93.12 260 GLU A O 1
ATOM 2135 N N . ALA A 1 261 ? -23.212 0.199 30.005 1.00 92.31 261 ALA A N 1
ATOM 2136 C CA . ALA A 1 261 ? -24.097 1.357 30.071 1.00 92.31 261 ALA A CA 1
ATOM 2137 C C . ALA A 1 261 ? -25.519 0.963 30.505 1.00 92.31 261 ALA A C 1
ATOM 2139 O O . ALA A 1 261 ? -26.091 1.592 31.399 1.00 92.31 261 ALA A O 1
ATOM 2140 N N . LEU A 1 262 ? -26.067 -0.122 29.945 1.00 94.56 262 LEU A N 1
ATOM 2141 C CA . LEU A 1 262 ? -27.388 -0.627 30.323 1.00 94.56 262 LEU A CA 1
ATOM 2142 C C . LEU A 1 262 ? -27.421 -1.109 31.782 1.00 94.56 262 LEU A C 1
ATOM 2144 O O . LEU A 1 262 ? -28.365 -0.806 32.513 1.00 94.56 262 LEU A O 1
ATOM 2148 N N . ARG A 1 263 ? -26.377 -1.815 32.233 1.00 94.25 263 ARG A N 1
ATOM 2149 C CA . ARG A 1 263 ? -26.247 -2.267 33.627 1.00 94.25 263 ARG A CA 1
ATOM 2150 C C . ARG A 1 263 ? -26.181 -1.086 34.595 1.00 94.25 263 ARG A C 1
ATOM 2152 O O . ARG A 1 263 ? -26.872 -1.102 35.613 1.00 94.25 263 ARG A O 1
ATOM 2159 N N . ASN A 1 264 ? -25.403 -0.056 34.270 1.00 93.62 264 ASN A N 1
ATOM 2160 C CA . ASN A 1 264 ? -25.296 1.158 35.078 1.00 93.62 264 ASN A CA 1
ATOM 2161 C C . ASN A 1 264 ? -26.633 1.908 35.142 1.00 93.62 264 ASN A C 1
ATOM 2163 O O . ASN A 1 264 ? -27.042 2.332 36.222 1.00 93.62 264 ASN A O 1
ATOM 2167 N N . HIS A 1 265 ? -27.363 1.991 34.026 1.00 93.06 265 HIS A N 1
ATOM 2168 C CA . HIS A 1 265 ? -28.697 2.589 33.997 1.00 93.06 265 HIS A CA 1
ATOM 2169 C C . HIS A 1 265 ? -29.700 1.816 34.874 1.00 93.06 265 HIS A C 1
ATOM 2171 O O . HIS A 1 265 ? -30.432 2.410 35.665 1.00 93.06 265 HIS A O 1
ATOM 2177 N N . GLN A 1 266 ? -29.692 0.481 34.818 1.00 94.25 266 GLN A N 1
ATOM 2178 C CA . GLN A 1 266 ? -30.542 -0.356 35.674 1.00 94.25 266 GLN A CA 1
ATOM 2179 C C . GLN A 1 266 ? -30.201 -0.224 37.165 1.00 94.25 266 GLN A C 1
ATOM 2181 O O . GLN A 1 266 ? -31.104 -0.219 38.005 1.00 94.25 266 GLN A O 1
ATOM 2186 N N . LEU A 1 267 ? -28.914 -0.117 37.509 1.00 94.12 267 LEU A N 1
ATOM 2187 C CA . LEU A 1 267 ? -28.472 0.124 38.884 1.00 94.12 267 LEU A CA 1
ATOM 2188 C C . LEU A 1 267 ? -28.930 1.498 39.383 1.00 94.12 267 LEU A C 1
ATOM 2190 O O . LEU A 1 267 ? -29.463 1.586 40.488 1.00 94.12 267 LEU A O 1
ATOM 2194 N N . ALA A 1 268 ? -28.809 2.541 38.558 1.00 93.38 268 ALA A N 1
ATOM 2195 C CA . ALA A 1 268 ? -29.302 3.877 38.885 1.00 93.38 268 ALA A CA 1
ATOM 2196 C C . ALA A 1 268 ? -30.819 3.878 39.148 1.00 93.38 268 ALA A C 1
ATOM 2198 O O . ALA A 1 268 ? -31.263 4.409 40.165 1.00 93.38 268 ALA A O 1
ATOM 2199 N N . LEU A 1 269 ? -31.610 3.198 38.308 1.00 94.38 269 LEU A N 1
ATOM 2200 C CA . LEU A 1 269 ? -33.058 3.050 38.513 1.00 94.38 269 LEU A CA 1
ATOM 2201 C C . LEU A 1 269 ? -33.403 2.279 39.795 1.00 94.38 269 LEU A C 1
ATOM 2203 O O . LEU A 1 269 ? -34.343 2.642 40.501 1.00 94.38 269 LEU A O 1
ATOM 2207 N N . LYS A 1 270 ? -32.654 1.218 40.124 1.00 93.69 270 LYS A N 1
ATOM 2208 C CA . LYS A 1 270 ? -32.843 0.488 41.389 1.00 93.69 270 LYS A CA 1
ATOM 2209 C C . LYS A 1 270 ? -32.532 1.365 42.602 1.00 93.69 270 LYS A C 1
ATOM 2211 O O . LYS A 1 270 ? -33.264 1.291 43.585 1.00 93.69 270 LYS A O 1
ATOM 2216 N N . ASN A 1 271 ? -31.484 2.182 42.532 1.00 93.81 271 ASN A N 1
ATOM 2217 C CA . ASN A 1 271 ? -31.115 3.098 43.610 1.00 93.81 271 ASN A CA 1
ATOM 2218 C C . ASN A 1 271 ? -32.159 4.208 43.792 1.00 93.81 271 ASN A C 1
ATOM 2220 O O . ASN A 1 271 ? -32.548 4.468 44.925 1.00 93.81 271 ASN A O 1
ATOM 2224 N N . LEU A 1 272 ? -32.680 4.776 42.699 1.00 92.75 272 LEU A N 1
ATOM 2225 C CA . LEU A 1 272 ? -33.796 5.730 42.731 1.00 92.75 272 LEU A CA 1
ATOM 2226 C C . LEU A 1 272 ? -35.039 5.129 43.392 1.00 92.75 272 LEU A C 1
ATOM 2228 O O . LEU A 1 272 ? -35.548 5.687 44.353 1.00 92.75 272 LEU A O 1
ATOM 2232 N N . ARG A 1 273 ? -35.466 3.932 42.968 1.00 92.00 273 ARG A N 1
ATOM 2233 C CA . ARG A 1 273 ? -36.619 3.246 43.582 1.00 92.00 273 ARG A CA 1
ATOM 2234 C C . ARG A 1 273 ? -36.418 2.940 45.065 1.00 92.00 273 ARG A C 1
ATOM 2236 O O . ARG A 1 273 ? -37.385 2.916 45.816 1.00 92.00 273 ARG A O 1
ATOM 2243 N N . ARG A 1 274 ? -35.184 2.644 45.488 1.00 91.81 274 ARG A N 1
ATOM 2244 C CA . ARG A 1 274 ? -34.858 2.464 46.911 1.00 91.81 274 ARG A CA 1
ATOM 2245 C C . ARG A 1 274 ? -34.952 3.782 47.671 1.00 91.81 274 ARG A C 1
ATOM 2247 O O . ARG A 1 274 ? -35.505 3.779 48.760 1.00 91.81 274 ARG A O 1
ATOM 2254 N N . ALA A 1 275 ? -34.447 4.874 47.102 1.00 89.94 275 ALA A N 1
ATOM 2255 C CA . ALA A 1 275 ? -34.544 6.199 47.704 1.00 89.94 275 ALA A CA 1
ATOM 2256 C C . ALA A 1 275 ? -36.004 6.663 47.832 1.00 89.94 275 ALA A C 1
ATOM 2258 O O . ALA A 1 275 ? -36.382 7.129 48.901 1.00 89.94 275 ALA A O 1
ATOM 2259 N N . ASP A 1 276 ? -36.829 6.458 46.799 1.00 92.06 276 ASP A N 1
ATOM 2260 C CA . ASP A 1 276 ? -38.266 6.756 46.852 1.00 92.06 276 ASP A CA 1
ATOM 2261 C C . ASP A 1 276 ? -38.962 5.929 47.936 1.00 92.06 276 ASP A C 1
ATOM 2263 O O . ASP A 1 276 ? -39.632 6.493 48.791 1.00 92.06 276 ASP A O 1
ATOM 2267 N N . LYS A 1 277 ? -38.721 4.609 47.990 1.00 90.94 277 LYS A N 1
ATOM 2268 C CA . LYS A 1 277 ? -39.282 3.757 49.052 1.00 90.94 277 LYS A CA 1
ATOM 2269 C C . LYS A 1 277 ? -38.879 4.208 50.454 1.00 90.94 277 LYS A C 1
ATOM 2271 O O . LYS A 1 277 ? -39.727 4.247 51.334 1.00 90.94 277 LYS A O 1
ATOM 2276 N N . LEU A 1 278 ? -37.604 4.539 50.660 1.00 90.31 278 LEU A N 1
ATOM 2277 C CA . LEU A 1 278 ? -37.116 5.037 51.949 1.00 90.31 278 LEU A CA 1
ATOM 2278 C C . LEU A 1 278 ? -37.759 6.380 52.310 1.00 90.31 278 LEU A C 1
ATOM 2280 O O . LEU A 1 278 ? -38.054 6.620 53.476 1.00 90.31 278 LEU A O 1
ATOM 2284 N N . LYS A 1 279 ? -37.996 7.252 51.323 1.00 86.06 279 LYS A N 1
ATOM 2285 C CA . LYS A 1 279 ? -38.693 8.524 51.520 1.00 86.06 279 LYS A CA 1
ATOM 2286 C C . LYS A 1 279 ? -40.163 8.305 51.885 1.00 86.06 279 LYS A C 1
ATOM 2288 O O . LYS A 1 279 ? -40.636 8.943 52.820 1.00 86.06 279 LYS A O 1
ATOM 2293 N N . ASP A 1 280 ? -40.857 7.399 51.200 1.00 87.69 280 ASP A N 1
ATOM 2294 C CA . ASP A 1 280 ? -42.250 7.045 51.499 1.00 87.69 280 ASP A CA 1
ATOM 2295 C C . ASP A 1 280 ? -42.382 6.440 52.905 1.00 87.69 280 ASP A C 1
ATOM 2297 O O . ASP A 1 280 ? -43.268 6.821 53.669 1.00 87.69 280 ASP A O 1
ATOM 2301 N N . GLU A 1 281 ? -41.464 5.545 53.281 1.00 88.38 281 GLU A N 1
ATOM 2302 C CA . GLU A 1 281 ? -41.406 4.934 54.613 1.00 88.38 281 GLU A CA 1
ATOM 2303 C C . GLU A 1 281 ? -41.109 5.979 55.700 1.00 88.38 281 GLU A C 1
ATOM 2305 O O . GLU A 1 281 ? -41.795 6.026 56.721 1.00 88.38 281 GLU A O 1
ATOM 2310 N N . PHE A 1 282 ? -40.165 6.894 55.453 1.00 88.12 282 PHE A N 1
ATOM 2311 C CA . PHE A 1 282 ? -39.869 8.009 56.355 1.00 88.12 282 PHE A CA 1
ATOM 2312 C C . PHE A 1 282 ? -41.078 8.935 56.560 1.00 88.12 282 PHE A C 1
ATOM 2314 O O . PHE A 1 282 ? -41.384 9.306 57.695 1.00 88.12 282 PHE A O 1
ATOM 2321 N N . LEU A 1 283 ? -41.788 9.289 55.481 1.00 86.81 283 LEU A N 1
ATOM 2322 C CA . LEU A 1 283 ? -43.001 10.113 55.538 1.00 86.81 283 LEU A CA 1
ATOM 2323 C C . LEU A 1 283 ? -44.141 9.412 56.289 1.00 86.81 283 LEU A C 1
ATOM 2325 O O . LEU A 1 283 ? -44.877 10.064 57.031 1.00 86.81 283 LEU A O 1
ATOM 2329 N N . ALA A 1 284 ? -44.283 8.094 56.128 1.00 84.31 284 ALA A N 1
ATOM 2330 C CA . ALA A 1 284 ? -45.277 7.306 56.850 1.00 84.31 284 ALA A CA 1
ATOM 2331 C C . ALA A 1 284 ? -44.994 7.272 58.361 1.00 84.31 284 ALA A C 1
ATOM 2333 O O . ALA A 1 284 ? -45.906 7.509 59.153 1.00 84.31 284 ALA A O 1
ATOM 2334 N N . VAL A 1 285 ? -43.737 7.041 58.762 1.00 83.56 285 VAL A N 1
ATOM 2335 C CA . VAL A 1 285 ? -43.324 7.024 60.178 1.00 83.56 285 VAL A CA 1
ATOM 2336 C C . VAL A 1 285 ? -43.512 8.398 60.827 1.00 83.56 285 VAL A C 1
ATOM 2338 O O . VAL A 1 285 ? -44.157 8.499 61.867 1.00 83.56 285 VAL A O 1
ATOM 2341 N N . THR A 1 286 ? -43.037 9.473 60.190 1.00 79.25 286 THR A N 1
ATOM 2342 C CA . THR A 1 286 ? -43.190 10.843 60.725 1.00 79.25 286 THR A CA 1
ATOM 2343 C C . THR A 1 286 ? -44.650 11.292 60.806 1.00 79.25 286 THR A C 1
ATOM 2345 O O . THR A 1 286 ? -45.042 11.928 61.783 1.00 79.25 286 THR A O 1
ATOM 2348 N N . SER A 1 287 ? -45.487 10.924 59.828 1.00 77.56 287 SER A N 1
ATOM 2349 C CA . SER A 1 287 ? -46.930 11.206 59.881 1.00 77.56 287 SER A CA 1
ATOM 2350 C C . SER A 1 287 ? -47.638 10.428 60.990 1.00 77.56 287 SER A C 1
ATOM 2352 O O . SER A 1 287 ? -48.601 10.933 61.559 1.00 77.56 287 SER A O 1
ATOM 2354 N N . HIS A 1 288 ? -47.190 9.204 61.290 1.00 78.31 288 HIS A N 1
ATOM 2355 C CA . HIS A 1 288 ? -47.743 8.406 62.381 1.00 78.31 288 HIS A CA 1
ATOM 2356 C C . HIS A 1 288 ? -47.401 9.020 63.744 1.00 78.31 288 HIS A C 1
ATOM 2358 O O . HIS A 1 288 ? -48.294 9.155 64.575 1.00 78.31 288 HIS A O 1
ATOM 2364 N N . GLU A 1 289 ? -46.154 9.455 63.957 1.00 75.75 289 GLU A N 1
ATOM 2365 C CA . GLU A 1 289 ? -45.743 10.097 65.215 1.00 75.75 289 GLU A CA 1
ATOM 2366 C C . GLU A 1 289 ? -46.469 11.424 65.476 1.00 75.75 289 GLU A C 1
ATOM 2368 O O . GLU A 1 289 ? -46.933 11.660 66.590 1.00 75.75 289 GLU A O 1
ATOM 2373 N N . LEU A 1 290 ? -46.655 12.251 64.440 1.00 70.69 290 LEU A N 1
ATOM 2374 C CA . LEU A 1 290 ? -47.407 13.512 64.528 1.00 70.69 290 LEU A CA 1
ATOM 2375 C C . LEU A 1 290 ? -48.897 13.326 64.847 1.00 70.69 290 LEU A C 1
ATOM 2377 O O . LEU A 1 290 ? -49.552 14.281 65.249 1.00 70.69 290 LEU A O 1
ATOM 2381 N N . ARG A 1 291 ? -49.449 12.127 64.633 1.00 63.47 291 ARG A N 1
ATOM 2382 C CA . ARG A 1 291 ? -50.862 11.805 64.884 1.00 63.47 291 ARG A CA 1
ATOM 2383 C C . ARG A 1 291 ? -51.105 11.185 66.261 1.00 63.47 291 ARG A C 1
ATOM 2385 O O . ARG A 1 291 ? -52.254 11.084 66.680 1.00 63.47 291 ARG A O 1
ATOM 2392 N N . THR A 1 292 ? -50.043 10.709 66.906 1.00 63.59 292 THR A N 1
ATOM 2393 C CA . THR A 1 292 ? -50.059 10.095 68.242 1.00 63.59 292 THR A CA 1
ATOM 2394 C C . THR A 1 292 ? -49.673 11.060 69.366 1.00 63.59 292 THR A C 1
ATOM 2396 O O . THR A 1 292 ? -49.758 10.675 70.531 1.00 63.59 292 THR A O 1
ATOM 2399 N N . LEU A 1 293 ? -49.261 12.284 69.022 1.00 51.12 293 LEU A N 1
ATOM 2400 C CA . LEU A 1 293 ? -49.077 13.427 69.926 1.00 51.12 293 LEU A CA 1
ATOM 2401 C C . LEU A 1 293 ? -50.345 14.289 69.957 1.00 51.12 293 LEU A C 1
ATOM 2403 O O . LEU A 1 293 ? -50.656 14.806 71.052 1.00 51.12 293 LEU A O 1
#

Radius of gyration: 29.85 Å; chains: 1; bounding box: 78×42×112 Å

Foldseek 3Di:
DDDDDDDPPDDDDDDDDDDDPDQDDDPDDDDDPVRVVVVVVVVVVVVCVLLVLLVVLLVVLVVVCVVVVQCLSVLLSQLSVLVVQLVCLVVCVCCVPPPVPCPVCSLLSNLLSLLSNLLSLLVNLCSLLVCVPQPVVLVVVSVVLNVQSVVLNVCCVVPVPVSNVSSVVSSVSSLVSSQVSLVSSVVVVVPLSVLVNVLSVLQVVLVVLQVCVSVPVDPDDPCNVCSNSVSNSSSSVSVSVSVVVVVVVVVVVVVVVVVVVVVVVVVVVVVVVVVVVVVVVVVVVVVVVVVVD

Sequence (293 aa):
MFDLSLKPQENQIYYMRLDTKGSMQIPLTVWEPAAFDKKSQTAYMLFGILVGISVVMAFYNLFLYFSIRDRSYLYYVLFVIFNGLLYLSDTGLAFQFLWPEMVRWNLLAVVTFMCLASIATLLFARSFLQTHQHIPKLDRWFKMALVVTAFTTLWSFFSFTYAMYAAILCVAFTISLVITASIISLKNKYRPARFFMLAWGIFLFGVSVSILVDVGLMPLTPFTKYAWQVTTTLEIVLLSFALGDRFRTMRNEKQQAEKEALRNHQLALKNLRRADKLKDEFLAVTSHELRTL

Secondary structure (DSSP, 8-state):
-----PPTT-----------SS----------HHHHHHHHHHHHHHHHHHHHHHHHHHHHHHHHHHHH--HHHHHHHHHHHHHHHHHHHHTSHHHHHT-TT-HHHHHHHHHHHHHHHHHHHHHHHHHHTTHHHH-HHHHHHHHHHHHHHHHHHHHTTT-HHHHHHHHHHHHHHHHHHHHHHHHHHHHTT-TTHHHHHHHHHHHHHHHHHHHHHHTTSS---HHHHHHHHHHHHHHHHHHHHHHHHHHHHHHHHHHHHHHHHHHHHHHHHHHHHHHHHHHHHHHHHHHHHHHH-